Protein AF-A0A354CP61-F1 (afdb_monomer_lite)

Foldseek 3Di:
DKWKWKAAQPPRDIDIGDLVGVCVVLVDDSVVLVVQQVVQDDGPRIRIHMDDPVVVVVVVVVVVVVVVVVVVVVVVVVCCVVCVVVVVVVVVVVVCVVVVPDPPPLPAQDEDAFCVPDDCVPAPAKKWWWFAQPPVRGQWIKIWIARPPHTDSYIYIDNDVVVVVVRCCVNPVPWDWDADDPPDDPRTGTMID

Secondary structure (DSSP, 8-state):
-EEEEEEETTT--EEEE-HHHHHHHHT--HHHHHHHHHHT-EETTEEEEEEEHHHHHHHHHHHHHHHHHHHHHHHHHHHHHHHHHHHHHHHHHHHHHHHH-PPP---S-EE-S-GGGS--TT-SSEEEEEEES-TTSTTSEEEEEEETTEEEEEEEEESSHHHHHHHHHHH-TT--EEPPPTTS-TTEEEEE-

pLDDT: mean 84.68, std 12.08, range [43.44, 96.81]

Radius of gyration: 33.35 Å; chains: 1; bounding box: 60×39×82 Å

Structure (mmCIF, N/CA/C/O backbone):
data_AF-A0A354CP61-F1
#
_entry.id   AF-A0A354CP61-F1
#
loop_
_atom_site.group_PDB
_atom_site.id
_atom_site.type_symbol
_atom_site.label_atom_id
_atom_site.label_alt_id
_atom_site.label_comp_id
_atom_site.label_asym_id
_atom_site.label_entity_id
_atom_site.label_seq_id
_atom_site.pdbx_PDB_ins_code
_atom_site.Cartn_x
_atom_site.Cartn_y
_atom_site.Cartn_z
_atom_site.occupancy
_atom_site.B_iso_or_equiv
_atom_site.auth_seq_id
_atom_site.auth_comp_id
_atom_site.auth_asym_id
_atom_site.auth_atom_id
_atom_site.pdbx_PDB_model_num
ATOM 1 N N . MET A 1 1 ? -12.279 -17.345 42.938 1.00 70.06 1 MET A N 1
ATOM 2 C CA . MET A 1 1 ? -12.964 -16.171 43.525 1.00 70.06 1 MET A CA 1
ATOM 3 C C . MET A 1 1 ? -14.143 -15.800 42.630 1.00 70.06 1 MET A C 1
ATOM 5 O O . MET A 1 1 ? -13.995 -15.870 41.413 1.00 70.06 1 MET A O 1
ATOM 9 N N . LEU A 1 2 ? -15.308 -15.514 43.213 1.00 85.00 2 LEU A N 1
ATOM 10 C CA . LEU A 1 2 ? -16.554 -15.227 42.489 1.00 85.00 2 LEU A CA 1
ATOM 11 C C . LEU A 1 2 ? -16.674 -13.723 42.199 1.00 85.00 2 LEU A C 1
ATOM 13 O O . LEU A 1 2 ? -16.271 -12.928 43.044 1.00 85.00 2 LEU A O 1
ATOM 17 N N . TYR A 1 3 ? -17.228 -13.348 41.046 1.00 90.56 3 TYR A N 1
ATOM 18 C CA . TYR A 1 3 ? -17.511 -11.961 40.666 1.00 90.56 3 TYR A CA 1
ATOM 19 C C . TYR A 1 3 ? -18.944 -11.826 40.143 1.00 90.56 3 TYR A C 1
ATOM 21 O O . TYR A 1 3 ? -19.528 -12.784 39.633 1.00 90.56 3 TYR A O 1
ATOM 29 N N . TYR A 1 4 ? -19.487 -10.615 40.237 1.00 89.56 4 TYR A N 1
ATOM 30 C CA . TYR A 1 4 ? -20.758 -10.244 39.629 1.00 89.56 4 TYR A CA 1
ATOM 31 C C . TYR A 1 4 ? -20.530 -9.268 38.477 1.00 89.56 4 TYR A C 1
ATOM 33 O O . TYR A 1 4 ? -19.812 -8.276 38.616 1.00 89.56 4 TYR A O 1
ATOM 41 N N . ARG A 1 5 ? -21.153 -9.568 37.339 1.00 91.12 5 ARG A N 1
ATOM 42 C CA . ARG A 1 5 ? -21.272 -8.707 36.165 1.00 91.12 5 ARG A CA 1
ATOM 43 C C . ARG A 1 5 ? -22.609 -7.983 36.250 1.00 91.12 5 ARG A C 1
ATOM 45 O O . ARG A 1 5 ? -23.650 -8.631 36.248 1.00 91.12 5 ARG A O 1
ATOM 52 N N . LEU A 1 6 ? -22.573 -6.662 36.342 1.00 91.56 6 LEU A N 1
ATOM 53 C CA . LEU A 1 6 ? -23.749 -5.798 36.350 1.00 91.56 6 LEU A CA 1
ATOM 54 C C . LEU A 1 6 ? -23.823 -5.101 34.996 1.00 91.56 6 LEU A C 1
ATOM 56 O O . LEU A 1 6 ? -22.899 -4.370 34.637 1.00 91.56 6 LEU A O 1
ATOM 60 N N . ASN A 1 7 ? -24.904 -5.326 34.258 1.00 91.00 7 ASN A N 1
ATOM 61 C CA . ASN A 1 7 ? -25.158 -4.661 32.986 1.00 91.00 7 ASN A CA 1
ATOM 62 C C . ASN A 1 7 ? -26.286 -3.640 33.153 1.00 91.00 7 ASN A C 1
ATOM 64 O O . ASN A 1 7 ? -27.414 -4.023 33.456 1.00 91.00 7 ASN A O 1
ATOM 68 N N . ASP A 1 8 ? -25.974 -2.359 32.988 1.00 91.06 8 ASP A N 1
ATOM 69 C CA . ASP A 1 8 ? -26.937 -1.263 33.079 1.00 91.06 8 ASP A CA 1
ATOM 70 C C . ASP A 1 8 ? -27.859 -1.269 31.854 1.00 91.06 8 ASP A C 1
ATOM 72 O O . ASP A 1 8 ? -27.418 -1.117 30.714 1.00 91.06 8 ASP A O 1
ATOM 76 N N . VAL A 1 9 ? -29.159 -1.420 32.089 1.00 88.25 9 VAL A N 1
ATOM 77 C CA . VAL A 1 9 ? -30.171 -1.522 31.032 1.00 88.25 9 VAL A CA 1
ATOM 78 C C . VAL A 1 9 ? -30.352 -0.197 30.279 1.00 88.25 9 VAL A C 1
ATOM 80 O O . VAL A 1 9 ? -30.764 -0.202 29.122 1.00 88.25 9 VAL A O 1
ATOM 83 N N . LYS A 1 10 ? -30.025 0.952 30.886 1.00 86.56 10 LYS A N 1
ATOM 84 C CA . LYS A 1 10 ? -30.240 2.272 30.269 1.00 86.56 10 LYS A CA 1
ATOM 85 C C . LYS A 1 10 ? -29.142 2.664 29.289 1.00 86.56 10 LYS A C 1
ATOM 87 O O . LYS A 1 10 ? -29.433 3.251 28.254 1.00 86.56 10 LYS A O 1
ATOM 92 N N . ASN A 1 11 ? -27.884 2.407 29.637 1.00 86.06 11 ASN A N 1
ATOM 93 C CA . ASN A 1 11 ? -26.724 2.859 28.856 1.00 86.06 11 ASN A CA 1
ATOM 94 C C . ASN A 1 11 ? -25.843 1.705 28.345 1.00 86.06 11 ASN A C 1
ATOM 96 O O . ASN A 1 11 ? -24.863 1.961 27.645 1.00 86.06 11 ASN A O 1
ATOM 100 N N . GLY A 1 12 ? -26.169 0.455 28.691 1.00 84.44 12 GLY A N 1
ATOM 101 C CA . GLY A 1 12 ? -25.406 -0.736 28.313 1.00 84.44 12 GLY A CA 1
ATOM 102 C C . GLY A 1 12 ? -24.035 -0.834 28.985 1.00 84.44 12 GLY A C 1
ATOM 103 O O . GLY A 1 12 ? -23.174 -1.582 28.521 1.00 84.44 12 GLY A O 1
ATOM 104 N N . SER A 1 13 ? -23.776 -0.039 30.028 1.00 86.50 13 SER A N 1
ATOM 105 C CA . SER A 1 13 ? -22.495 -0.060 30.723 1.00 86.50 13 SER A CA 1
ATOM 106 C C . SER A 1 13 ? -22.363 -1.324 31.558 1.00 86.50 13 SER A C 1
ATOM 108 O O . SER A 1 13 ? -23.258 -1.713 32.306 1.00 86.50 13 SER A O 1
ATOM 1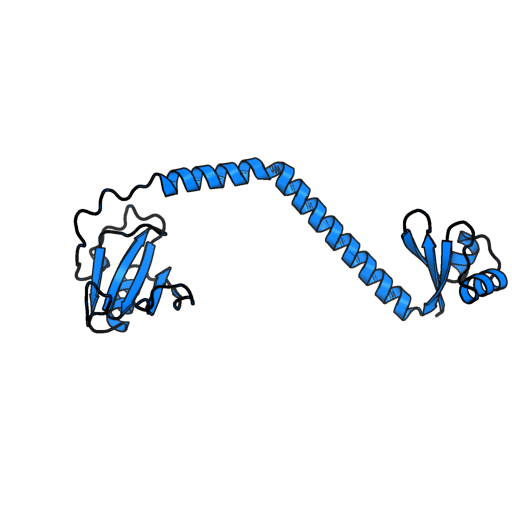10 N N . VAL A 1 14 ? -21.201 -1.958 31.439 1.00 90.50 14 VAL A N 1
ATOM 111 C CA . VAL A 1 14 ? -20.886 -3.182 32.166 1.00 90.50 14 VAL A CA 1
ATOM 112 C C . VAL A 1 14 ? -19.922 -2.856 33.298 1.00 90.50 14 VAL A C 1
ATOM 114 O O . VAL A 1 14 ? -18.914 -2.170 33.100 1.00 90.50 14 VAL A O 1
ATOM 117 N N . ARG A 1 15 ? -20.230 -3.357 34.494 1.00 89.94 15 ARG A N 1
ATOM 118 C CA . ARG A 1 15 ? -19.371 -3.283 35.678 1.00 89.94 15 ARG A CA 1
ATOM 119 C C . ARG A 1 15 ? -19.127 -4.676 36.225 1.00 89.94 15 ARG A C 1
ATOM 121 O O . ARG A 1 15 ? -20.004 -5.531 36.199 1.00 89.94 15 ARG A O 1
ATOM 128 N N . P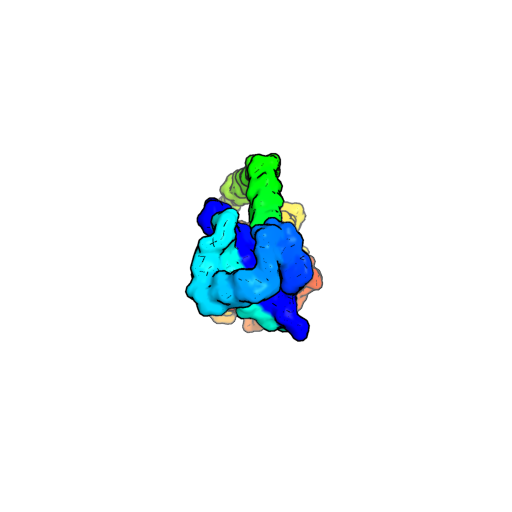HE A 1 16 ? -17.938 -4.878 36.770 1.00 91.56 16 PHE A N 1
ATOM 129 C CA . PHE A 1 16 ? -17.547 -6.136 37.392 1.00 91.56 16 PHE A CA 1
ATOM 130 C C . PHE A 1 16 ? -17.179 -5.858 38.840 1.00 91.56 16 PHE A C 1
ATOM 132 O O . PHE A 1 16 ? -16.317 -5.013 39.077 1.00 91.56 16 PHE A O 1
ATOM 139 N N . MET A 1 17 ? -17.795 -6.554 39.787 1.00 90.50 17 MET A N 1
ATOM 140 C CA . MET A 1 17 ? -17.627 -6.294 41.218 1.00 90.50 17 MET A CA 1
ATOM 141 C C . MET A 1 17 ? -17.418 -7.588 41.993 1.00 90.50 17 MET A C 1
ATOM 143 O O . MET A 1 17 ? -17.944 -8.643 41.626 1.00 90.50 17 MET A O 1
ATOM 147 N N . LYS A 1 18 ? -16.660 -7.504 43.087 1.00 91.00 18 LYS A N 1
ATOM 148 C CA . LYS A 1 18 ? -16.617 -8.574 44.090 1.00 91.00 18 LYS A CA 1
ATOM 149 C C . LYS A 1 18 ? -17.960 -8.640 44.840 1.00 91.00 18 LYS A C 1
ATOM 151 O O . LYS A 1 18 ? -18.659 -7.630 44.899 1.00 91.00 18 LYS A O 1
ATOM 156 N N . PRO A 1 19 ? -18.315 -9.774 45.470 1.00 88.25 19 PRO A N 1
ATOM 157 C CA . PRO A 1 19 ? -19.564 -9.908 46.226 1.00 88.25 19 PRO A CA 1
ATOM 158 C C . PRO A 1 19 ? -19.775 -8.803 47.270 1.00 88.25 19 PRO A C 1
ATOM 160 O O . PRO A 1 19 ? -20.820 -8.163 47.285 1.00 88.25 19 PRO A O 1
ATOM 163 N N . SER A 1 20 ? -18.739 -8.484 48.051 1.00 88.69 20 SER A N 1
ATOM 164 C CA . SER A 1 20 ? -18.785 -7.418 49.060 1.00 88.69 20 SER A CA 1
ATOM 165 C C . SER A 1 20 ? -19.040 -6.027 48.468 1.00 88.69 20 SER A C 1
ATOM 167 O O . SER A 1 20 ? -19.733 -5.218 49.075 1.00 88.69 20 SER A O 1
ATOM 169 N N . GLU A 1 21 ? -18.489 -5.745 47.286 1.00 90.19 21 GLU A N 1
ATOM 170 C CA . GLU A 1 21 ? -18.674 -4.473 46.576 1.00 90.19 21 GLU A CA 1
ATOM 171 C C . GLU A 1 21 ? -20.084 -4.379 45.982 1.00 90.19 21 GLU A C 1
ATOM 173 O O . GLU A 1 21 ? -20.741 -3.349 46.112 1.00 90.19 21 GLU A O 1
ATOM 178 N N . ALA A 1 22 ? -20.567 -5.466 45.372 1.00 88.00 22 ALA A N 1
ATOM 179 C CA . ALA A 1 22 ? -21.896 -5.537 44.771 1.00 88.00 22 ALA A CA 1
ATOM 180 C C . ALA A 1 22 ? -23.009 -5.393 45.820 1.00 88.00 22 ALA A C 1
ATOM 182 O O . ALA A 1 22 ? -23.974 -4.671 45.577 1.00 88.00 22 ALA A O 1
ATOM 183 N N . ARG A 1 23 ? -22.836 -6.003 47.001 1.00 89.19 23 ARG A N 1
ATOM 184 C CA . ARG A 1 23 ? -23.736 -5.839 48.152 1.00 89.19 23 ARG A CA 1
ATOM 185 C C . ARG A 1 23 ? -23.899 -4.377 48.549 1.00 89.19 23 ARG A C 1
ATOM 187 O O . ARG A 1 23 ? -25.019 -3.904 48.697 1.00 89.19 23 ARG A O 1
ATOM 194 N N . ILE A 1 24 ? -22.786 -3.654 48.689 1.00 89.56 24 ILE A N 1
ATOM 195 C CA . ILE A 1 24 ? -22.799 -2.230 49.054 1.00 89.56 24 ILE A CA 1
ATOM 196 C C . ILE A 1 24 ? -23.416 -1.395 47.927 1.00 89.56 24 ILE A C 1
ATOM 198 O O . ILE A 1 24 ? -24.227 -0.513 48.186 1.00 89.56 24 ILE A O 1
ATOM 202 N N . PHE A 1 25 ? -23.048 -1.676 46.676 1.00 89.94 25 PHE A N 1
ATOM 203 C CA . PHE A 1 25 ? -23.492 -0.896 45.522 1.00 89.94 25 PHE A CA 1
ATOM 204 C C . PHE A 1 25 ? -24.996 -1.026 45.251 1.00 89.94 25 PHE A C 1
ATOM 206 O O . PHE A 1 25 ? -25.648 -0.033 44.940 1.00 89.94 25 PHE A O 1
ATOM 213 N N . LEU A 1 26 ? -25.542 -2.240 45.359 1.00 87.31 26 LEU A N 1
ATOM 214 C CA . LEU A 1 26 ? -26.961 -2.518 45.122 1.00 87.31 26 LEU A CA 1
ATOM 215 C C . LEU A 1 26 ? -27.810 -2.444 46.394 1.00 87.31 26 LEU A C 1
ATOM 217 O O . LEU A 1 26 ? -29.031 -2.515 46.299 1.00 87.31 26 LEU A O 1
ATOM 221 N N . ASN A 1 27 ? -27.181 -2.292 47.563 1.00 89.44 27 ASN A N 1
ATOM 222 C CA . ASN A 1 27 ? -27.833 -2.363 48.868 1.00 89.44 27 ASN A CA 1
ATOM 223 C C . ASN A 1 27 ? -28.672 -3.651 49.027 1.00 89.44 27 ASN A C 1
ATOM 225 O O . ASN A 1 27 ? -29.844 -3.605 49.398 1.00 89.44 27 ASN A O 1
ATOM 229 N N . LEU A 1 28 ? -28.071 -4.796 48.678 1.00 87.50 28 LEU A N 1
ATOM 230 C CA . LEU A 1 28 ? -28.702 -6.121 48.683 1.00 87.50 28 LEU A CA 1
ATOM 231 C C . LEU A 1 28 ? -27.906 -7.109 49.525 1.00 87.50 28 LEU A C 1
ATOM 233 O O . LEU A 1 28 ? -26.705 -7.241 49.322 1.00 87.50 28 LEU A O 1
ATOM 237 N N . GLU A 1 29 ? -28.591 -7.879 50.367 1.00 88.94 29 GLU A N 1
ATOM 238 C CA . GLU A 1 29 ? -27.989 -9.011 51.077 1.00 88.94 29 GLU A CA 1
ATOM 239 C C . GLU A 1 29 ? -27.445 -10.080 50.114 1.00 88.94 29 GLU A C 1
ATOM 241 O O . GLU A 1 29 ? -27.925 -10.236 48.986 1.00 88.94 29 GLU A O 1
ATOM 246 N N . ASP A 1 30 ? -26.451 -10.849 50.570 1.00 85.94 30 ASP A N 1
ATOM 247 C CA . ASP A 1 30 ? -25.721 -11.816 49.734 1.00 85.94 30 ASP A CA 1
ATOM 248 C C . ASP A 1 30 ? -26.642 -12.899 49.132 1.00 85.94 30 ASP A C 1
ATOM 250 O O . ASP A 1 30 ? -26.448 -13.336 47.993 1.00 85.94 30 ASP A O 1
ATOM 254 N N . GLU A 1 31 ? -27.682 -13.299 49.866 1.00 87.00 31 GLU A N 1
ATOM 255 C CA . GLU A 1 31 ? -28.698 -14.261 49.422 1.00 87.00 31 GLU A CA 1
ATOM 256 C C . GLU A 1 31 ? -29.571 -13.698 48.299 1.00 87.00 31 GLU A C 1
ATOM 258 O O . GLU A 1 31 ? -29.792 -14.369 47.288 1.00 87.00 31 GLU A O 1
ATOM 263 N N . ALA A 1 32 ? -30.013 -12.445 48.439 1.00 85.19 32 ALA A N 1
ATOM 264 C CA . ALA A 1 32 ? -30.797 -11.760 47.420 1.00 85.19 32 ALA A CA 1
ATOM 265 C C . ALA A 1 32 ? -29.958 -11.527 46.159 1.00 85.19 32 ALA A C 1
ATOM 267 O O . ALA A 1 32 ? -30.412 -11.799 45.050 1.00 85.19 32 ALA A O 1
ATOM 268 N N . LEU A 1 33 ? -28.703 -11.098 46.322 1.00 85.25 33 LEU A N 1
ATOM 269 C CA . LEU A 1 33 ? -27.768 -10.897 45.217 1.00 85.25 33 LEU A CA 1
ATOM 270 C C . LEU A 1 33 ? -27.551 -12.187 44.415 1.00 85.25 33 LEU A C 1
ATOM 272 O O . LEU A 1 33 ? -27.555 -12.169 43.182 1.00 85.25 33 LEU A O 1
ATOM 276 N N . LYS A 1 34 ? -27.402 -13.316 45.116 1.00 86.69 34 LYS A N 1
ATOM 277 C CA . LYS A 1 34 ? -27.282 -14.634 44.493 1.00 86.69 34 LYS A CA 1
ATOM 278 C C . LYS A 1 34 ? -28.565 -15.027 43.760 1.00 86.69 34 LYS A C 1
ATOM 280 O O . LYS A 1 34 ? -28.474 -15.475 42.622 1.00 86.69 34 LYS A O 1
ATOM 285 N N . ALA A 1 35 ? -29.732 -14.814 44.370 1.00 87.12 35 ALA A N 1
ATOM 286 C CA . ALA A 1 35 ? -31.019 -15.113 43.749 1.00 87.12 35 ALA A CA 1
ATOM 287 C C . ALA A 1 35 ? -31.215 -14.324 42.447 1.00 87.12 35 ALA A C 1
ATOM 289 O O . ALA A 1 35 ? -31.510 -14.923 41.418 1.00 87.12 35 ALA A O 1
ATOM 290 N N . TYR A 1 36 ? -30.970 -13.009 42.447 1.00 86.44 36 TYR A N 1
ATOM 291 C CA . TYR A 1 36 ? -31.070 -12.198 41.227 1.00 86.44 36 TYR A CA 1
ATOM 292 C C . TYR A 1 36 ? -30.073 -12.633 40.150 1.00 86.44 36 TYR A C 1
ATOM 294 O O . TYR A 1 36 ? -30.424 -12.673 38.973 1.00 86.44 36 TYR A O 1
ATOM 302 N N . ALA A 1 37 ? -28.849 -13.000 40.536 1.00 86.44 37 ALA A N 1
ATOM 303 C CA . ALA A 1 37 ? -27.847 -13.481 39.591 1.00 86.44 37 ALA A CA 1
ATOM 304 C C . ALA A 1 37 ? -28.180 -14.858 38.993 1.00 86.44 37 ALA A C 1
ATOM 306 O O . ALA A 1 37 ? -27.832 -15.109 37.840 1.00 86.44 37 ALA A O 1
ATOM 307 N N . ASP A 1 38 ? -28.817 -15.741 39.768 1.00 86.06 38 ASP A N 1
ATOM 308 C CA . ASP A 1 38 ? -29.236 -17.072 39.318 1.00 86.06 38 ASP A CA 1
ATOM 309 C C . ASP A 1 38 ? -30.531 -16.993 38.473 1.00 86.06 38 ASP A C 1
ATOM 311 O O . ASP A 1 38 ? -30.665 -17.730 37.499 1.00 86.06 38 ASP A O 1
ATOM 315 N N . MET A 1 39 ? -31.452 -16.071 38.793 1.00 84.38 39 MET A N 1
ATOM 316 C CA . MET A 1 39 ? -32.667 -15.804 38.003 1.00 84.38 39 MET A CA 1
ATOM 317 C C . MET A 1 39 ? -32.382 -15.013 36.716 1.00 84.38 39 MET A C 1
ATOM 319 O O . MET A 1 39 ? -33.134 -15.119 35.751 1.00 84.38 39 MET A O 1
ATOM 323 N N . GLY A 1 40 ? -31.310 -14.213 36.692 1.00 78.06 40 GLY A N 1
ATOM 324 C CA . GLY A 1 40 ? -30.993 -13.315 35.578 1.00 78.06 40 GLY A CA 1
ATOM 325 C C . GLY A 1 40 ? -31.952 -12.125 35.456 1.00 78.06 40 GLY A C 1
ATOM 326 O O . GLY A 1 40 ? -32.036 -11.513 34.392 1.00 78.06 40 GLY A O 1
ATOM 327 N N . GLU A 1 41 ? -32.681 -11.800 36.526 1.00 77.19 41 GLU A N 1
ATOM 328 C CA . GLU A 1 41 ? -33.646 -10.703 36.538 1.00 77.19 41 GLU A CA 1
ATOM 329 C C . GLU A 1 41 ? -32.996 -9.343 36.814 1.00 77.19 41 GLU A C 1
ATOM 331 O O . GLU A 1 41 ? -31.890 -9.219 37.349 1.00 77.19 41 GLU A O 1
ATOM 336 N N . GLN A 1 42 ? -33.713 -8.293 36.417 1.00 84.69 42 GLN A N 1
ATOM 337 C CA . GLN A 1 42 ? -33.287 -6.917 36.599 1.00 84.69 42 GLN A CA 1
ATOM 338 C C . GLN A 1 42 ? -33.551 -6.449 38.033 1.00 84.69 42 GLN A C 1
ATOM 340 O O . GLN A 1 42 ? -34.681 -6.481 38.511 1.00 84.69 42 GLN A O 1
ATOM 345 N N . PHE A 1 43 ? -32.532 -5.872 38.667 1.00 84.56 43 PHE A N 1
ATOM 346 C CA . PHE A 1 43 ? -32.668 -5.149 39.927 1.00 84.56 43 PHE A CA 1
ATOM 347 C C . PHE A 1 43 ? -32.127 -3.724 39.785 1.00 84.56 43 PHE A C 1
ATOM 349 O O . PHE A 1 43 ? -31.006 -3.514 39.322 1.00 84.56 43 PHE A O 1
ATOM 356 N N . GLY A 1 44 ? -32.927 -2.718 40.154 1.00 77.56 44 GLY A N 1
ATOM 357 C CA . GLY A 1 44 ? -32.479 -1.317 40.206 1.00 77.56 44 GLY A CA 1
ATOM 358 C C . GLY A 1 44 ? -31.947 -0.740 38.883 1.00 77.56 44 GLY A C 1
ATOM 359 O O . GLY A 1 44 ? -31.207 0.238 38.905 1.00 77.56 44 GLY A O 1
ATOM 360 N N . GLY A 1 45 ? -32.292 -1.341 37.735 1.00 85.56 45 GLY A N 1
ATOM 361 C CA . GLY A 1 45 ? -31.765 -0.945 36.420 1.00 85.56 45 GLY A CA 1
ATOM 362 C C . GLY A 1 45 ? -30.608 -1.797 35.896 1.00 85.56 45 GLY A C 1
ATOM 363 O O . GLY A 1 45 ? -30.135 -1.528 34.797 1.00 85.56 45 GLY A O 1
ATOM 364 N N . TYR A 1 46 ? -30.175 -2.818 36.638 1.00 89.56 46 TYR A N 1
ATOM 365 C CA . TYR A 1 46 ? -29.066 -3.688 36.259 1.00 89.56 46 TYR A CA 1
ATOM 366 C C . TYR A 1 46 ? -29.521 -5.132 36.105 1.00 89.56 46 TYR A C 1
ATOM 368 O O . TYR A 1 46 ? -30.245 -5.648 36.951 1.00 89.56 46 TYR A O 1
ATOM 376 N N . VAL A 1 47 ? -29.035 -5.804 35.066 1.00 89.88 47 VAL A N 1
ATOM 377 C CA . VAL A 1 47 ? -29.068 -7.267 34.982 1.00 89.88 47 VAL A CA 1
ATOM 378 C C . VAL A 1 47 ? -27.806 -7.799 35.648 1.00 89.88 47 VAL A C 1
ATOM 380 O O . VAL A 1 47 ? -26.694 -7.398 35.287 1.00 89.88 47 VAL A O 1
ATOM 383 N N . ILE A 1 48 ? -27.980 -8.669 36.639 1.00 90.69 48 ILE A N 1
ATOM 384 C CA . ILE A 1 48 ? -26.890 -9.217 37.447 1.00 90.69 48 ILE A CA 1
ATOM 385 C C . ILE A 1 48 ? -26.567 -10.617 36.930 1.00 90.69 48 ILE A C 1
ATOM 387 O O . ILE A 1 48 ? -27.455 -11.437 36.723 1.00 90.69 48 ILE A O 1
ATOM 391 N N . SER A 1 49 ? -25.290 -10.914 36.714 1.00 89.19 49 SER A N 1
ATOM 392 C CA . SER A 1 49 ? -24.841 -12.245 36.298 1.00 89.19 49 SER A CA 1
ATOM 393 C C . SER A 1 49 ? -23.627 -12.680 37.101 1.00 89.19 49 SER A C 1
ATOM 395 O O . SER A 1 49 ? -22.727 -11.885 37.379 1.00 89.19 49 SER A O 1
ATOM 397 N N . ARG A 1 50 ? -23.576 -13.960 37.462 1.00 89.44 50 ARG A N 1
ATOM 398 C CA . ARG A 1 50 ? -22.452 -14.539 38.197 1.00 89.44 50 ARG A CA 1
ATOM 399 C C . ARG A 1 50 ? -21.370 -15.008 37.232 1.00 89.44 50 ARG A C 1
ATOM 401 O O . ARG A 1 50 ? -21.644 -15.801 36.338 1.00 89.44 50 ARG A O 1
ATOM 408 N N . ILE A 1 51 ? -20.138 -14.559 37.444 1.00 89.19 51 ILE A N 1
ATOM 409 C CA . ILE A 1 51 ? -18.994 -14.914 36.601 1.00 89.19 51 ILE A CA 1
ATOM 410 C C . ILE A 1 51 ? -17.780 -15.320 37.441 1.00 89.19 51 ILE A C 1
ATOM 412 O O . ILE A 1 51 ? -17.658 -14.996 38.627 1.00 89.19 51 ILE A O 1
ATOM 416 N N . THR A 1 52 ? -16.858 -16.053 36.822 1.00 90.50 52 THR A N 1
ATOM 417 C CA . THR A 1 52 ? -15.577 -16.398 37.453 1.00 90.50 52 THR A CA 1
ATOM 418 C C . THR A 1 52 ? -14.599 -15.222 37.383 1.00 90.50 52 THR A C 1
ATOM 420 O O . THR A 1 52 ? -14.677 -14.399 36.473 1.00 90.50 52 THR A O 1
ATOM 423 N N . ALA A 1 53 ? -13.635 -15.155 38.308 1.00 86.19 53 ALA A N 1
ATOM 424 C CA . ALA A 1 53 ? -12.589 -14.124 38.283 1.00 86.19 53 ALA A CA 1
ATOM 425 C C . ALA A 1 53 ? -11.825 -14.072 36.944 1.00 86.19 53 ALA A C 1
ATOM 427 O O . ALA A 1 53 ? -11.644 -12.996 36.386 1.00 86.19 53 ALA A O 1
ATOM 428 N N . GLN A 1 54 ? -11.477 -15.231 36.373 1.00 87.38 54 GLN A N 1
ATOM 429 C CA . GLN A 1 54 ? -10.788 -15.308 35.078 1.00 87.38 54 GLN A CA 1
ATOM 430 C C . GLN A 1 54 ? -11.648 -14.830 33.898 1.00 87.38 54 GLN A C 1
ATOM 432 O O . GLN A 1 54 ? -11.115 -14.398 32.879 1.00 87.38 54 GLN A O 1
ATOM 437 N N . GLN A 1 55 ? -12.975 -14.966 33.977 1.00 86.50 55 GLN A N 1
ATOM 438 C CA . GLN A 1 55 ? -13.881 -14.395 32.973 1.00 86.50 55 GLN A CA 1
ATOM 439 C C . GLN A 1 55 ? -14.007 -12.881 33.157 1.00 86.50 55 GLN A C 1
ATOM 441 O O . GLN A 1 55 ? -13.981 -12.149 32.173 1.00 86.50 55 GLN A O 1
ATOM 446 N N . ALA A 1 56 ? -14.071 -12.411 34.406 1.00 86.25 56 ALA A N 1
ATOM 447 C CA . ALA A 1 56 ? -14.137 -10.988 34.724 1.00 86.25 56 ALA A CA 1
ATOM 448 C C . ALA A 1 56 ? -12.906 -10.226 34.215 1.00 86.25 56 ALA A C 1
ATOM 450 O O . ALA A 1 56 ? -13.055 -9.152 33.642 1.00 86.25 56 ALA A O 1
ATOM 451 N N . GLU A 1 57 ? -11.704 -10.776 34.400 1.00 87.94 57 GLU A N 1
ATOM 452 C CA . GLU A 1 57 ? -10.458 -10.176 33.902 1.00 87.94 57 GLU A CA 1
ATOM 453 C C . GLU A 1 57 ? -10.435 -10.109 32.372 1.00 87.94 57 GLU A C 1
ATOM 455 O O . GLU A 1 57 ? -10.243 -9.032 31.815 1.00 87.94 57 GLU A O 1
ATOM 460 N N . ARG A 1 58 ? -10.758 -11.215 31.689 1.00 90.06 58 ARG A N 1
ATOM 461 C CA . ARG A 1 58 ? -10.818 -11.254 30.219 1.00 90.06 58 ARG A CA 1
ATOM 462 C C . ARG A 1 58 ? -11.806 -10.246 29.634 1.00 90.06 58 ARG A C 1
ATOM 464 O O . ARG A 1 58 ? -11.487 -9.558 28.668 1.00 90.06 58 ARG A O 1
ATOM 471 N N . GLU A 1 59 ? -13.007 -10.142 30.202 1.00 90.06 59 GLU A N 1
ATOM 472 C CA . GLU A 1 59 ? -13.992 -9.165 29.727 1.00 90.06 59 GLU A CA 1
ATOM 473 C C . GLU A 1 59 ? -13.582 -7.718 30.043 1.00 90.06 59 GLU A C 1
ATOM 475 O O . GLU A 1 59 ? -13.853 -6.825 29.240 1.00 90.06 59 GLU A O 1
ATOM 480 N N . ARG A 1 60 ? -12.905 -7.469 31.175 1.00 87.50 60 ARG A N 1
ATOM 481 C CA . ARG A 1 60 ? -12.353 -6.143 31.503 1.00 87.50 60 ARG A CA 1
ATOM 482 C C . ARG A 1 60 ? -11.302 -5.712 30.488 1.00 87.50 60 ARG A C 1
ATOM 484 O O . ARG A 1 60 ? -11.420 -4.618 29.943 1.00 87.50 60 ARG A O 1
ATOM 491 N N . GLU A 1 61 ? -10.335 -6.577 30.197 1.00 90.94 61 GLU A N 1
ATOM 492 C CA . GLU A 1 61 ? -9.291 -6.313 29.201 1.00 90.94 61 GLU A CA 1
ATOM 493 C C . GLU A 1 61 ? -9.893 -6.054 27.814 1.00 90.94 61 GLU A C 1
ATOM 495 O O . GLU A 1 61 ? -9.515 -5.098 27.135 1.00 90.94 61 GLU A O 1
ATOM 500 N N . ALA A 1 62 ? -10.890 -6.848 27.409 1.00 90.12 62 ALA A N 1
ATOM 501 C CA . ALA A 1 62 ? -11.593 -6.649 26.144 1.00 90.12 62 ALA A CA 1
ATOM 502 C C . ALA A 1 62 ? -12.325 -5.294 26.089 1.00 90.12 62 ALA A C 1
ATOM 504 O O . ALA A 1 62 ? -12.241 -4.584 25.083 1.00 90.12 62 ALA A O 1
ATOM 505 N N . LEU A 1 63 ? -13.004 -4.905 27.174 1.00 88.69 63 LEU A N 1
ATOM 506 C CA . LEU A 1 63 ? -13.705 -3.623 27.274 1.00 88.69 63 LEU A CA 1
ATOM 507 C C . LEU A 1 63 ? -12.727 -2.437 27.236 1.00 88.69 63 LEU A C 1
ATOM 509 O O . LEU A 1 63 ? -13.001 -1.416 26.601 1.00 88.69 63 LEU A O 1
ATOM 513 N N . GLU A 1 64 ? -11.581 -2.556 27.903 1.00 88.00 64 GLU A N 1
ATOM 514 C CA . GLU A 1 64 ? -10.517 -1.550 27.881 1.00 88.00 64 GLU A CA 1
ATOM 515 C C . GLU A 1 64 ? -9.895 -1.416 26.489 1.00 88.00 64 GLU A C 1
ATOM 517 O O . GLU A 1 64 ? -9.753 -0.298 25.983 1.00 88.00 64 GLU A O 1
ATOM 522 N N . ALA A 1 65 ? -9.617 -2.535 25.819 1.00 89.56 65 ALA A N 1
ATOM 523 C CA . ALA A 1 65 ? -9.130 -2.546 24.445 1.00 89.56 65 ALA A CA 1
ATOM 524 C C . ALA A 1 65 ? -10.132 -1.888 23.480 1.00 89.56 65 ALA A C 1
ATOM 526 O O . ALA A 1 65 ? -9.751 -1.080 22.626 1.00 89.56 65 ALA A O 1
ATOM 527 N N . GLU A 1 66 ? -11.429 -2.164 23.637 1.00 89.75 66 GLU A N 1
ATOM 528 C CA . GLU A 1 66 ? -12.477 -1.542 22.829 1.00 89.75 66 GLU A CA 1
ATOM 529 C C . GLU A 1 66 ? -12.559 -0.025 23.067 1.00 89.75 66 GLU A C 1
ATOM 531 O O . GLU A 1 66 ? -12.649 0.754 22.111 1.00 89.75 66 GLU A O 1
ATOM 536 N N . ARG A 1 67 ? -12.468 0.418 24.327 1.00 87.81 67 ARG A N 1
ATOM 537 C CA . ARG A 1 67 ? -12.419 1.846 24.685 1.00 87.81 67 ARG A CA 1
ATOM 538 C C . ARG A 1 67 ? -11.209 2.535 24.065 1.00 87.81 67 ARG A C 1
ATOM 540 O O . ARG A 1 67 ? -11.365 3.597 23.462 1.00 87.81 67 ARG A O 1
ATOM 547 N N . MET A 1 68 ? -10.033 1.916 24.139 1.00 87.00 68 MET A N 1
ATOM 548 C CA . MET A 1 68 ? -8.807 2.430 23.523 1.00 87.00 68 MET A CA 1
ATOM 549 C C . MET A 1 68 ? -8.936 2.537 22.002 1.00 87.00 68 MET A C 1
ATOM 551 O O . MET A 1 68 ? -8.567 3.560 21.420 1.00 87.00 68 MET A O 1
ATOM 555 N N . ARG A 1 69 ? -9.535 1.532 21.351 1.00 88.75 69 ARG A N 1
ATOM 556 C CA . ARG A 1 69 ? -9.818 1.554 19.909 1.00 88.75 69 ARG A CA 1
ATOM 557 C C . ARG A 1 69 ? -10.771 2.691 19.538 1.00 88.75 69 ARG A C 1
ATOM 559 O O . ARG A 1 69 ? -10.482 3.443 18.607 1.00 88.75 69 ARG A O 1
ATOM 566 N N . LYS A 1 70 ? -11.879 2.862 20.268 1.00 87.81 70 LYS A N 1
ATOM 567 C CA . LYS A 1 70 ? -12.839 3.960 20.045 1.00 87.81 70 LYS A CA 1
ATOM 568 C C . LYS A 1 70 ? -12.185 5.331 20.254 1.00 87.81 70 LYS A C 1
ATOM 570 O O . LYS A 1 70 ? -12.353 6.216 19.415 1.00 87.81 70 LYS A O 1
ATOM 575 N N . ALA A 1 71 ? -11.375 5.488 21.302 1.00 86.38 71 ALA A N 1
ATOM 576 C CA . ALA A 1 71 ? -10.623 6.715 21.564 1.00 86.38 71 ALA A CA 1
ATOM 577 C C . ALA A 1 71 ? -9.607 7.024 20.450 1.00 86.38 71 ALA A C 1
ATOM 579 O O . ALA A 1 71 ? -9.490 8.169 20.016 1.00 86.38 71 ALA A O 1
ATOM 580 N N . ALA A 1 72 ? -8.904 6.014 19.926 1.00 84.62 72 ALA A N 1
ATOM 581 C CA . ALA A 1 72 ? -7.988 6.181 18.798 1.00 84.62 72 ALA A CA 1
ATOM 582 C C . ALA A 1 72 ? -8.709 6.641 17.519 1.00 84.62 72 ALA A C 1
ATOM 584 O O . ALA A 1 72 ? -8.241 7.566 16.854 1.00 84.62 72 ALA A O 1
ATOM 585 N N . VAL A 1 73 ? -9.872 6.060 17.204 1.00 83.06 73 VAL A N 1
ATOM 586 C CA . VAL A 1 73 ? -10.702 6.493 16.066 1.00 83.06 73 VAL A CA 1
ATOM 587 C C . VAL A 1 73 ? -11.181 7.934 16.245 1.00 83.06 73 VAL A C 1
ATOM 589 O O . VAL A 1 73 ? -11.129 8.711 15.292 1.00 83.06 73 VAL A O 1
ATOM 592 N N . SER A 1 74 ? -11.598 8.314 17.457 1.00 84.69 74 SER A N 1
ATOM 593 C CA . SER A 1 74 ? -11.999 9.692 17.766 1.00 84.69 74 SER A CA 1
ATOM 594 C C . SER A 1 74 ? -10.850 10.678 17.556 1.00 84.69 74 SER A C 1
ATOM 596 O O . SER A 1 74 ? -11.018 11.657 16.836 1.00 84.69 74 SER A O 1
ATOM 598 N N . ARG A 1 75 ? -9.656 10.378 18.088 1.00 80.06 75 ARG A N 1
ATOM 599 C CA . ARG A 1 75 ? -8.453 11.205 17.884 1.00 80.06 75 ARG A CA 1
ATOM 600 C C . ARG A 1 75 ? -8.097 11.349 16.407 1.00 80.06 75 ARG A C 1
ATOM 602 O O . ARG A 1 75 ? -7.766 12.439 15.957 1.00 80.06 75 ARG A O 1
ATOM 609 N N . ARG A 1 76 ? -8.209 10.267 15.627 1.00 77.12 76 ARG A N 1
ATOM 610 C CA . ARG A 1 76 ? -7.994 10.315 14.174 1.00 77.12 76 ARG A CA 1
ATOM 611 C C . ARG A 1 76 ? -9.012 11.225 13.484 1.00 77.12 76 ARG A C 1
ATOM 613 O O . ARG A 1 76 ? -8.624 11.999 12.617 1.00 77.12 76 ARG A O 1
ATOM 620 N N . ARG A 1 77 ? -10.293 11.150 13.859 1.00 74.50 77 ARG A N 1
ATOM 621 C CA . ARG A 1 77 ? -11.339 12.040 13.324 1.00 74.50 77 ARG A CA 1
ATOM 622 C C . ARG A 1 77 ? -11.067 13.502 13.660 1.00 74.50 77 ARG A C 1
ATOM 624 O O . ARG A 1 77 ? -11.165 14.338 12.773 1.00 74.50 77 ARG A O 1
ATOM 631 N N . GLU A 1 78 ? -10.687 13.797 14.898 1.00 81.12 78 GLU A N 1
ATOM 632 C CA . GLU A 1 78 ? -10.349 15.152 15.344 1.00 81.12 78 GLU A CA 1
ATOM 633 C C . GLU A 1 78 ? -9.127 15.707 14.598 1.00 81.12 78 GLU A C 1
ATOM 635 O O . GLU A 1 78 ? -9.154 16.833 14.103 1.00 81.12 78 GLU A O 1
ATOM 640 N N . TYR A 1 79 ? -8.091 14.884 14.415 1.00 76.88 79 TYR A N 1
ATOM 641 C CA . TYR A 1 79 ? -6.928 15.233 13.602 1.00 76.88 79 TYR A CA 1
ATOM 642 C C . TYR A 1 79 ? -7.315 15.535 12.148 1.00 76.88 79 TYR A C 1
ATOM 644 O O . TYR A 1 79 ? -6.888 16.547 11.600 1.00 76.88 79 TYR A O 1
ATOM 652 N N . ILE A 1 80 ? -8.160 14.702 11.529 1.00 73.44 80 ILE A N 1
ATOM 653 C CA . ILE A 1 80 ? -8.660 14.934 10.164 1.00 73.44 80 ILE A CA 1
ATOM 654 C C . ILE A 1 80 ? -9.524 16.198 10.101 1.00 73.44 80 ILE A C 1
ATOM 656 O O . ILE A 1 80 ? -9.413 16.948 9.142 1.00 73.44 80 ILE A O 1
ATOM 660 N N . ALA A 1 81 ? -10.351 16.486 11.103 1.00 74.12 81 ALA A N 1
ATOM 661 C CA . ALA A 1 81 ? -11.139 17.716 11.123 1.00 74.12 81 ALA A CA 1
ATOM 662 C C . ALA A 1 81 ? -10.242 18.964 11.203 1.00 74.12 81 ALA A C 1
ATOM 664 O O . ALA A 1 81 ? -10.481 19.946 10.508 1.00 74.12 81 ALA A O 1
ATOM 665 N N . LYS A 1 82 ? -9.177 18.904 12.011 1.00 79.31 82 LYS A N 1
ATOM 666 C CA . LYS A 1 82 ? -8.240 20.015 12.214 1.00 79.31 82 LYS A CA 1
ATOM 667 C C . LYS A 1 82 ? -7.264 20.214 11.049 1.00 79.31 82 LYS A C 1
ATOM 669 O O . LYS A 1 82 ? -6.946 21.348 10.710 1.00 79.31 82 LYS A O 1
ATOM 674 N N . HIS A 1 83 ? -6.775 19.127 10.454 1.00 78.31 83 HIS A N 1
ATOM 675 C CA . HIS A 1 83 ? -5.674 19.147 9.481 1.00 78.31 83 HIS A CA 1
ATOM 676 C C . HIS A 1 83 ? -6.068 18.652 8.085 1.00 78.31 83 HIS A C 1
ATOM 678 O O . HIS A 1 83 ? -5.277 18.756 7.148 1.00 78.31 83 HIS A O 1
ATOM 684 N N . GLY A 1 84 ? -7.279 18.125 7.913 1.00 68.31 84 GLY A N 1
ATOM 685 C CA . GLY A 1 84 ? -7.740 17.538 6.656 1.00 68.31 84 GLY A CA 1
ATOM 686 C C . GLY A 1 84 ? -7.694 18.530 5.504 1.00 68.31 84 GLY A C 1
ATOM 687 O O . GLY A 1 84 ? -7.181 18.184 4.448 1.00 68.31 84 GLY A O 1
ATOM 688 N N . ALA A 1 85 ? -8.122 19.776 5.722 1.00 67.19 85 ALA A N 1
ATOM 689 C CA . ALA A 1 85 ? -8.069 20.821 4.700 1.00 67.19 85 ALA A CA 1
ATOM 690 C C . ALA A 1 85 ? -6.630 21.131 4.244 1.00 67.19 85 ALA A C 1
ATOM 692 O O . ALA A 1 85 ? -6.383 21.242 3.050 1.00 67.19 85 ALA A O 1
ATOM 693 N N . SER A 1 86 ? -5.659 21.199 5.164 1.00 69.88 86 SER A N 1
ATOM 694 C CA . SER A 1 86 ? -4.245 21.408 4.812 1.00 69.88 86 SER A CA 1
ATOM 695 C C . SER A 1 86 ? -3.617 20.202 4.112 1.00 69.88 86 SER A C 1
ATOM 697 O O . SER A 1 86 ? -2.820 20.380 3.197 1.00 69.88 86 SER A O 1
ATOM 699 N N . ILE A 1 87 ? -3.996 18.980 4.498 1.00 68.38 87 ILE A N 1
ATOM 700 C CA . ILE A 1 87 ? -3.523 17.745 3.855 1.00 68.38 87 ILE A CA 1
ATOM 701 C C . ILE A 1 87 ? -4.078 17.652 2.428 1.00 68.38 87 ILE A C 1
ATOM 703 O O . ILE A 1 87 ? -3.329 17.382 1.492 1.00 68.38 87 ILE A O 1
ATOM 707 N N . TRP A 1 88 ? -5.371 17.939 2.249 1.00 61.69 88 TRP A N 1
ATOM 708 C CA . TRP A 1 88 ? -6.015 17.978 0.938 1.00 61.69 88 TRP A CA 1
ATOM 709 C C . TRP A 1 88 ? -5.476 19.108 0.058 1.00 61.69 88 TRP A C 1
ATOM 711 O O . TRP A 1 88 ? -5.220 18.860 -1.113 1.00 61.69 88 TRP A O 1
ATOM 721 N N . CYS A 1 89 ? -5.235 20.310 0.595 1.00 56.88 89 CYS A N 1
ATOM 722 C CA . CYS A 1 89 ? -4.600 21.398 -0.157 1.00 56.88 89 CYS A CA 1
ATOM 723 C C . CYS A 1 89 ? -3.158 21.068 -0.553 1.00 56.88 89 CYS A C 1
ATOM 725 O O . CYS A 1 89 ? -2.779 21.334 -1.685 1.00 56.88 89 CYS A O 1
ATOM 727 N N . GLY A 1 90 ? -2.362 20.465 0.336 1.00 60.94 90 GLY A N 1
ATOM 728 C CA . GLY A 1 90 ? -1.006 20.021 0.004 1.00 60.94 90 GLY A CA 1
ATOM 729 C C . GLY A 1 90 ? -1.004 18.967 -1.104 1.00 60.94 90 GLY A C 1
ATOM 730 O O . GLY A 1 90 ? -0.246 19.088 -2.060 1.00 60.94 90 GLY A O 1
ATOM 731 N N . TYR A 1 91 ? -1.909 17.985 -1.026 1.00 65.75 91 TYR A N 1
ATOM 732 C CA . TYR A 1 91 ? -2.085 16.990 -2.084 1.00 65.75 91 TYR A CA 1
ATOM 733 C C . TYR A 1 91 ? -2.591 17.609 -3.390 1.00 65.75 91 TYR A C 1
ATOM 735 O O . TYR A 1 91 ? -2.100 17.245 -4.445 1.00 65.75 91 TYR A O 1
ATOM 743 N N . LEU A 1 92 ? -3.531 18.558 -3.343 1.00 61.97 92 LEU A N 1
ATOM 744 C CA . LEU A 1 92 ? -4.042 19.252 -4.529 1.00 61.97 92 LEU A CA 1
ATOM 745 C C . LEU A 1 92 ? -2.985 20.144 -5.179 1.00 61.97 92 LEU A C 1
ATOM 747 O O . LEU A 1 92 ? -2.925 20.183 -6.398 1.00 61.97 92 LEU A O 1
ATOM 751 N N . LEU A 1 93 ? -2.149 20.833 -4.399 1.00 59.22 93 LEU A N 1
ATOM 752 C CA . LEU A 1 93 ? -1.033 21.627 -4.919 1.00 59.22 93 LEU A CA 1
ATOM 753 C C . LEU A 1 93 ? 0.040 20.725 -5.531 1.00 59.22 93 LEU A C 1
ATOM 755 O O . LEU A 1 93 ? 0.453 20.968 -6.658 1.00 59.22 93 LEU A O 1
ATOM 759 N N . PHE A 1 94 ? 0.406 19.639 -4.845 1.00 59.84 94 PHE A N 1
ATOM 760 C CA . PHE A 1 94 ? 1.303 18.621 -5.388 1.00 59.84 94 PHE A CA 1
ATOM 761 C C . PHE A 1 94 ? 0.733 17.996 -6.666 1.00 59.84 94 PHE A C 1
ATOM 763 O O . PHE A 1 94 ? 1.425 17.923 -7.671 1.00 59.84 94 PHE A O 1
ATOM 770 N N . ALA A 1 95 ? -0.544 17.603 -6.668 1.00 57.25 95 ALA A N 1
ATOM 771 C CA . ALA A 1 95 ? -1.228 17.044 -7.828 1.00 57.25 95 ALA A CA 1
ATOM 772 C C . ALA A 1 95 ? -1.369 18.070 -8.957 1.00 57.25 95 ALA A C 1
ATOM 774 O O . ALA A 1 95 ? -1.265 17.696 -10.115 1.00 57.25 95 ALA A O 1
ATOM 775 N N . ALA A 1 96 ? -1.578 19.353 -8.661 1.00 56.19 96 ALA A N 1
ATOM 776 C CA . ALA A 1 96 ? -1.654 20.405 -9.667 1.00 56.19 96 ALA A CA 1
ATOM 777 C C . ALA A 1 96 ? -0.282 20.694 -10.287 1.00 56.19 96 ALA A C 1
ATOM 779 O O . ALA A 1 96 ? -0.206 20.827 -11.503 1.00 56.19 96 ALA A O 1
ATOM 780 N N . GLU A 1 97 ? 0.799 20.742 -9.503 1.00 58.75 97 GLU A N 1
ATOM 781 C CA . GLU A 1 97 ? 2.167 20.797 -10.037 1.00 58.75 97 GLU A CA 1
ATOM 782 C C . GLU A 1 97 ? 2.501 19.532 -10.843 1.00 58.75 97 GLU A C 1
ATOM 784 O O . GLU A 1 97 ? 3.079 19.624 -11.920 1.00 58.75 97 GLU A O 1
ATOM 789 N N . PHE A 1 98 ? 2.073 18.359 -10.373 1.00 53.59 98 PHE A N 1
ATOM 790 C CA . PHE A 1 98 ? 2.325 17.049 -10.979 1.00 53.59 98 PHE A CA 1
ATOM 791 C C . PHE A 1 98 ? 1.538 16.794 -12.276 1.00 53.59 98 PHE A C 1
ATOM 793 O O . PHE A 1 98 ? 2.097 16.251 -13.228 1.00 53.59 98 PHE A O 1
ATOM 800 N N . LEU A 1 99 ? 0.258 17.178 -12.329 1.00 52.78 99 LEU A N 1
ATOM 801 C CA . LEU A 1 99 ? -0.632 17.001 -13.484 1.00 52.78 99 LEU A CA 1
ATOM 802 C C . LEU A 1 99 ? -0.456 18.116 -14.522 1.00 52.78 99 LEU A C 1
ATOM 804 O O . LEU A 1 99 ? -0.609 17.852 -15.711 1.00 52.78 99 LEU A O 1
ATOM 808 N N . ASN A 1 100 ? -0.105 19.343 -14.107 1.00 54.53 100 ASN A N 1
ATOM 809 C CA . ASN A 1 100 ? 0.223 20.424 -15.049 1.00 54.53 100 ASN A CA 1
ATOM 810 C C . ASN A 1 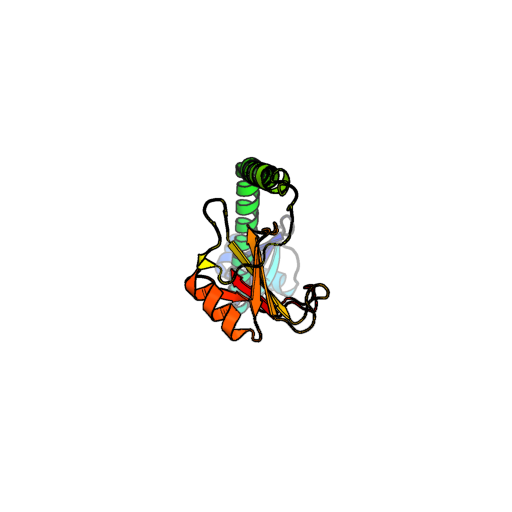100 ? 1.662 20.355 -15.564 1.00 54.53 100 ASN A C 1
ATOM 812 O O . ASN A 1 100 ? 2.008 21.097 -16.487 1.00 54.53 100 ASN A O 1
ATOM 816 N N . ARG A 1 101 ? 2.493 19.445 -15.041 1.00 51.00 101 ARG A N 1
ATOM 817 C CA . ARG A 1 101 ? 3.738 19.032 -15.691 1.00 51.00 101 ARG A CA 1
ATOM 818 C C . ARG A 1 101 ? 3.384 18.167 -16.901 1.00 51.00 101 ARG A C 1
ATOM 820 O O . ARG A 1 101 ? 3.632 16.968 -16.931 1.00 51.00 101 ARG A O 1
ATOM 827 N N . MET A 1 102 ? 2.750 18.783 -17.899 1.00 44.50 102 MET A N 1
ATOM 828 C CA . MET A 1 102 ? 2.630 18.172 -19.213 1.00 44.50 102 MET A CA 1
ATOM 829 C C . MET A 1 102 ? 4.049 17.841 -19.682 1.00 44.50 102 MET A C 1
ATOM 831 O O . MET A 1 102 ? 4.922 18.714 -19.588 1.00 44.50 102 MET A O 1
ATOM 835 N N . PRO A 1 103 ? 4.316 16.622 -20.181 1.00 46.56 103 PRO A N 1
ATOM 836 C CA . PRO A 1 103 ? 5.561 16.389 -20.880 1.00 46.56 103 PRO A CA 1
ATOM 837 C C . PRO A 1 103 ? 5.611 17.418 -22.007 1.00 46.56 103 PRO A C 1
ATOM 839 O O . PRO A 1 103 ? 4.691 17.496 -22.826 1.00 46.56 103 PRO A O 1
ATOM 842 N N . ALA A 1 104 ? 6.664 18.240 -22.040 1.00 43.81 104 ALA A N 1
ATOM 843 C CA . ALA A 1 104 ? 7.025 18.906 -23.279 1.00 43.81 104 ALA A CA 1
ATOM 844 C C . ALA A 1 104 ? 7.045 17.795 -24.327 1.00 43.81 104 ALA A C 1
ATOM 846 O O . ALA A 1 104 ? 7.765 16.818 -24.117 1.00 43.81 104 ALA A O 1
ATOM 847 N N . ALA A 1 105 ? 6.165 17.888 -25.333 1.00 43.44 105 ALA A N 1
ATOM 848 C CA . ALA A 1 105 ? 5.919 16.843 -26.319 1.00 43.44 105 ALA A CA 1
ATOM 849 C C . ALA A 1 105 ? 7.238 16.138 -26.645 1.00 43.44 105 ALA A C 1
ATOM 851 O O . ALA A 1 105 ? 8.148 16.761 -27.198 1.00 43.44 105 ALA A O 1
ATOM 852 N N . VAL A 1 106 ? 7.387 14.895 -26.172 1.00 49.62 106 VAL A N 1
ATOM 853 C CA . VAL A 1 106 ? 8.656 14.180 -26.273 1.00 49.62 106 VAL A CA 1
ATOM 854 C C . VAL A 1 106 ? 8.928 13.984 -27.759 1.00 49.62 106 VAL A C 1
ATOM 856 O O . VAL A 1 106 ? 8.262 13.225 -28.452 1.00 49.62 106 VAL A O 1
ATOM 859 N N . SER A 1 107 ? 9.884 14.777 -28.233 1.00 55.41 107 SER A N 1
ATOM 860 C CA . SER A 1 107 ? 10.184 15.054 -29.638 1.00 55.41 107 SER A CA 1
ATOM 861 C C . SER A 1 107 ? 10.774 13.848 -30.388 1.00 55.41 107 SER A C 1
ATOM 863 O O . SER A 1 107 ? 10.824 13.836 -31.613 1.00 55.41 107 SER A O 1
ATOM 865 N N . SER A 1 108 ? 11.225 12.813 -29.684 1.00 64.44 108 SER A N 1
ATOM 866 C CA . SER A 1 108 ? 11.600 11.487 -30.204 1.00 64.44 108 SER A CA 1
ATOM 867 C C . SER A 1 108 ? 12.265 10.704 -29.075 1.00 64.44 108 SER A C 1
ATOM 869 O O . SER A 1 108 ? 12.929 11.297 -28.222 1.00 64.44 108 SER A O 1
ATOM 871 N N . ASP A 1 109 ? 12.107 9.380 -29.063 1.00 73.06 109 ASP A N 1
ATOM 872 C CA . ASP A 1 109 ? 12.849 8.509 -28.150 1.00 73.06 109 ASP A CA 1
ATOM 873 C C . ASP A 1 109 ? 14.346 8.536 -28.484 1.00 73.06 109 ASP A C 1
ATOM 875 O O . ASP A 1 109 ? 14.784 8.097 -29.550 1.00 73.06 109 ASP A O 1
ATOM 879 N N . ILE A 1 110 ? 15.154 9.025 -27.548 1.00 86.81 110 ILE A N 1
ATOM 880 C CA . ILE A 1 110 ? 16.604 9.103 -27.673 1.00 86.81 110 ILE A CA 1
ATOM 881 C C . ILE A 1 110 ? 17.213 7.843 -27.066 1.00 86.81 110 ILE A C 1
ATOM 883 O O . ILE A 1 110 ? 17.203 7.628 -25.851 1.00 86.81 110 ILE A O 1
ATOM 887 N N . ASN A 1 111 ? 17.805 7.017 -27.927 1.00 89.56 111 ASN A N 1
ATOM 888 C CA . ASN A 1 111 ? 18.650 5.925 -27.473 1.00 89.56 111 ASN A CA 1
ATOM 889 C C . ASN A 1 111 ? 20.015 6.470 -27.041 1.00 89.56 111 ASN A C 1
ATOM 891 O O . ASN A 1 111 ? 20.770 6.980 -27.871 1.00 89.56 111 ASN A O 1
ATOM 895 N N . ILE A 1 112 ? 20.360 6.311 -25.767 1.00 91.81 112 ILE A N 1
ATOM 896 C CA . ILE A 1 112 ? 21.705 6.616 -25.278 1.00 91.81 112 ILE A CA 1
ATOM 897 C C . ILE A 1 112 ? 22.471 5.338 -24.955 1.00 91.81 112 ILE A C 1
ATOM 899 O O . ILE A 1 112 ? 21.911 4.290 -24.629 1.00 91.81 112 ILE A O 1
ATOM 903 N N . ARG A 1 113 ? 23.805 5.420 -25.012 1.00 90.38 113 ARG A N 1
ATOM 904 C CA . ARG A 1 113 ? 24.649 4.269 -24.683 1.00 90.38 113 ARG A CA 1
ATOM 905 C C . ARG A 1 113 ? 24.569 3.919 -23.200 1.00 90.38 113 ARG A C 1
ATOM 907 O O . ARG A 1 113 ? 24.601 2.738 -22.894 1.00 90.38 113 ARG A O 1
ATOM 914 N N . THR A 1 114 ? 24.498 4.894 -22.296 1.00 91.38 114 THR A N 1
ATOM 915 C CA . THR A 1 114 ? 24.495 4.695 -20.835 1.00 91.38 114 THR A CA 1
ATOM 916 C C . THR A 1 114 ? 23.753 5.833 -20.145 1.00 91.38 114 THR A C 1
ATOM 918 O O . THR A 1 114 ? 23.889 6.980 -20.568 1.00 91.38 114 THR A O 1
ATOM 921 N N . PHE A 1 115 ? 23.043 5.551 -19.053 1.00 90.75 115 PHE A N 1
ATOM 922 C CA . PHE A 1 115 ? 22.357 6.546 -18.226 1.00 90.75 115 PHE A CA 1
ATOM 923 C C . PHE A 1 115 ? 23.296 7.583 -17.599 1.00 90.75 115 PHE A C 1
ATOM 925 O O . PHE A 1 115 ? 22.843 8.657 -17.208 1.00 90.75 115 PHE A O 1
ATOM 932 N N . ARG A 1 116 ? 24.614 7.338 -17.560 1.00 88.31 116 ARG A N 1
ATOM 933 C CA . ARG A 1 116 ? 25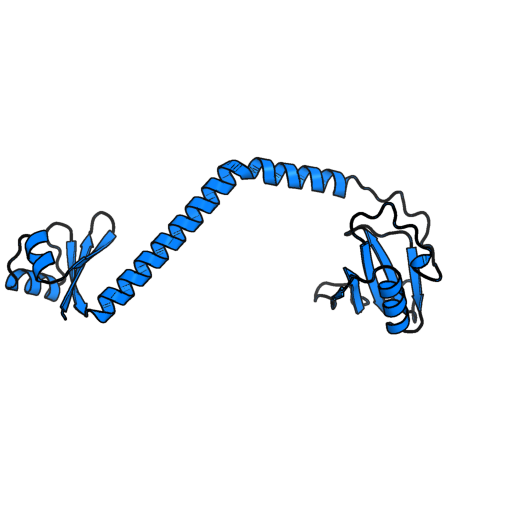.597 8.372 -17.184 1.00 88.31 116 ARG A CA 1
ATOM 934 C C . ARG A 1 116 ? 25.536 9.611 -18.071 1.00 88.31 116 ARG A C 1
ATOM 936 O O . ARG A 1 116 ? 25.806 10.701 -17.584 1.00 88.31 116 ARG A O 1
ATOM 943 N N . ASN A 1 117 ? 25.156 9.435 -19.333 1.00 86.88 117 ASN A N 1
ATOM 944 C CA . ASN A 1 117 ? 25.063 10.521 -20.301 1.00 86.88 117 ASN A CA 1
ATOM 945 C C . ASN A 1 117 ? 23.693 11.213 -20.270 1.00 86.88 117 ASN A C 1
ATOM 947 O O . ASN A 1 117 ? 23.500 12.185 -20.993 1.00 86.88 117 ASN A O 1
ATOM 951 N N . ALA A 1 118 ? 22.742 10.707 -19.477 1.00 84.94 118 ALA A N 1
ATOM 952 C CA . ALA A 1 118 ? 21.453 11.353 -19.301 1.00 84.94 118 ALA A CA 1
ATOM 953 C C . ALA A 1 118 ? 21.605 12.563 -18.373 1.00 84.94 118 ALA A C 1
ATOM 955 O O . ALA A 1 118 ? 22.138 12.441 -17.258 1.00 84.94 118 ALA A O 1
ATOM 956 N N . ASP A 1 119 ? 21.098 13.708 -18.827 1.00 84.50 119 ASP A N 1
ATOM 957 C CA . ASP A 1 119 ? 20.856 14.852 -17.960 1.00 84.50 119 ASP A CA 1
ATOM 958 C C . ASP A 1 119 ? 19.663 14.538 -17.051 1.00 84.50 119 ASP A C 1
ATOM 960 O O . ASP A 1 119 ? 18.556 14.270 -17.513 1.00 84.50 119 ASP A O 1
ATOM 964 N N . THR A 1 120 ? 19.922 14.517 -15.747 1.00 82.06 120 THR A N 1
ATOM 965 C CA . THR A 1 120 ? 18.940 14.198 -14.705 1.00 82.06 120 THR A CA 1
ATOM 966 C C . THR A 1 120 ? 18.699 15.380 -13.769 1.00 82.06 120 THR A C 1
ATOM 968 O O . THR A 1 120 ? 18.082 15.208 -12.724 1.00 82.06 120 THR A O 1
ATOM 971 N N . SER A 1 121 ? 19.208 16.570 -14.105 1.00 81.19 121 SER A N 1
ATOM 972 C CA . SER A 1 121 ? 19.144 17.762 -13.246 1.00 81.19 121 SER A CA 1
ATOM 973 C C . SER A 1 121 ? 17.715 18.246 -12.971 1.00 81.19 121 SER A C 1
ATOM 975 O O . SER A 1 121 ? 17.458 18.819 -11.917 1.00 81.19 121 SER A O 1
ATOM 977 N N . GLY A 1 122 ? 16.781 17.980 -13.889 1.00 77.31 122 GLY A N 1
ATOM 978 C CA . GLY A 1 122 ? 15.365 18.331 -13.757 1.00 77.31 122 GLY A CA 1
ATOM 979 C C . GLY A 1 122 ? 14.461 17.215 -13.228 1.00 77.31 122 GLY A C 1
ATOM 980 O O . GLY A 1 122 ? 13.247 17.406 -13.204 1.00 77.31 122 GLY A O 1
ATOM 981 N N . ILE A 1 123 ? 15.007 16.055 -12.853 1.00 83.38 123 ILE A N 1
ATOM 982 C CA . ILE A 1 123 ? 14.211 14.906 -12.401 1.00 83.38 123 ILE A CA 1
ATOM 983 C C . ILE A 1 123 ? 13.952 15.025 -10.898 1.00 83.38 123 ILE A C 1
ATOM 985 O O . ILE A 1 123 ? 14.891 15.172 -10.118 1.00 83.38 123 ILE A O 1
ATOM 989 N N . THR A 1 124 ? 12.685 14.940 -10.489 1.00 84.56 124 THR A N 1
ATOM 990 C CA . THR A 1 124 ? 12.285 14.983 -9.076 1.00 84.56 124 THR A CA 1
ATOM 991 C C . THR A 1 124 ? 12.501 13.637 -8.391 1.00 84.56 124 THR A C 1
ATOM 993 O O . THR A 1 124 ? 13.096 13.587 -7.316 1.00 84.56 124 THR A O 1
ATOM 996 N N . MET A 1 125 ? 12.050 12.544 -9.008 1.00 86.19 125 MET A N 1
ATOM 997 C CA . MET A 1 125 ? 12.260 11.186 -8.511 1.00 86.19 125 MET A CA 1
ATOM 998 C C . MET A 1 125 ? 12.480 10.246 -9.700 1.00 86.19 125 MET A C 1
ATOM 1000 O O . MET A 1 125 ? 11.520 9.935 -10.409 1.00 86.19 125 MET A O 1
ATOM 1004 N N . PRO A 1 126 ? 13.728 9.818 -9.968 1.00 90.06 126 PRO A N 1
ATOM 1005 C CA . PRO A 1 126 ? 13.992 8.928 -11.085 1.00 90.06 126 PRO A CA 1
ATOM 1006 C C . PRO A 1 126 ? 13.327 7.575 -10.831 1.00 90.06 126 PRO A C 1
ATOM 1008 O O . PRO A 1 126 ? 13.432 7.035 -9.736 1.00 90.06 126 PRO A O 1
ATOM 1011 N N . CYS A 1 127 ? 12.706 7.016 -11.862 1.00 93.25 127 CYS A N 1
ATOM 1012 C CA . CYS A 1 127 ? 12.246 5.631 -11.900 1.00 93.25 127 CYS A CA 1
ATOM 1013 C C . CYS A 1 127 ? 12.747 5.005 -13.207 1.00 93.25 127 CYS A C 1
ATOM 1015 O O . CYS A 1 127 ? 12.671 5.639 -14.260 1.00 93.25 127 CYS A O 1
ATOM 1017 N N . VAL A 1 128 ? 13.259 3.774 -13.186 1.00 95.25 128 VAL A N 1
ATOM 1018 C CA . VAL A 1 128 ? 13.697 3.082 -14.412 1.00 95.25 128 VAL A CA 1
ATOM 1019 C C . VAL A 1 128 ? 12.913 1.794 -14.585 1.00 95.25 128 VAL A C 1
ATOM 1021 O O . VAL A 1 128 ? 13.041 0.883 -13.778 1.00 95.25 128 VAL A O 1
ATOM 1024 N N . THR A 1 129 ? 12.131 1.695 -15.658 1.00 95.75 129 THR A N 1
ATOM 1025 C CA . THR A 1 129 ? 11.385 0.467 -15.979 1.00 95.75 129 THR A CA 1
ATOM 1026 C C . THR A 1 129 ? 12.113 -0.310 -17.064 1.00 95.75 129 THR A C 1
ATOM 1028 O O . THR A 1 129 ? 12.472 0.260 -18.102 1.00 95.75 129 THR A O 1
ATOM 1031 N N . VAL A 1 130 ? 12.338 -1.600 -16.826 1.00 96.81 130 VAL A N 1
ATOM 1032 C CA . VAL A 1 130 ? 13.032 -2.511 -17.737 1.00 96.81 130 VAL A CA 1
ATOM 1033 C C . VAL A 1 130 ? 12.021 -3.417 -18.427 1.00 96.81 130 VAL A C 1
ATOM 1035 O O . VAL A 1 130 ? 11.269 -4.134 -17.774 1.00 96.81 130 VAL A O 1
ATOM 1038 N N . TYR A 1 131 ? 12.051 -3.417 -19.755 1.00 96.50 131 TYR A N 1
ATOM 1039 C CA . TYR A 1 131 ? 11.177 -4.195 -20.621 1.00 96.50 131 TYR A CA 1
ATOM 1040 C C . TYR A 1 131 ? 11.970 -5.293 -21.340 1.00 96.50 131 TYR A C 1
ATOM 1042 O O . TYR A 1 131 ? 13.070 -5.041 -21.840 1.00 96.50 131 TYR A O 1
ATOM 1050 N N . ALA A 1 132 ? 11.400 -6.490 -21.441 1.00 96.75 132 ALA A N 1
ATOM 1051 C CA . ALA A 1 132 ? 11.870 -7.599 -22.257 1.00 96.75 132 ALA A CA 1
ATOM 1052 C C . ALA A 1 132 ? 11.114 -7.632 -23.583 1.00 96.75 132 ALA A C 1
ATOM 1054 O O . ALA A 1 132 ? 9.929 -7.942 -23.622 1.00 96.75 132 ALA A O 1
ATOM 1055 N N . SER A 1 133 ? 11.823 -7.369 -24.681 1.00 95.12 133 SER A N 1
ATOM 1056 C CA . SER A 1 133 ? 11.286 -7.436 -26.041 1.00 95.12 133 SER A CA 1
ATOM 1057 C C . SER A 1 133 ? 9.952 -6.684 -26.220 1.00 95.12 133 SER A C 1
ATOM 1059 O O . SER A 1 133 ? 8.997 -7.285 -26.719 1.00 95.12 133 SER A O 1
ATOM 1061 N N . PRO A 1 134 ? 9.860 -5.394 -25.834 1.00 93.88 134 PRO A N 1
ATOM 1062 C CA . PRO A 1 134 ? 8.637 -4.625 -26.041 1.00 93.88 134 PRO A CA 1
ATOM 1063 C C . PRO A 1 134 ? 8.335 -4.482 -27.541 1.00 93.88 134 PRO A C 1
ATOM 1065 O O . PRO A 1 134 ? 9.234 -4.585 -28.382 1.00 93.88 134 PRO A O 1
ATOM 1068 N N . SER A 1 135 ? 7.072 -4.223 -27.886 1.00 89.81 135 SER A N 1
ATOM 1069 C CA . SER A 1 135 ? 6.585 -4.202 -29.276 1.00 89.81 135 SER A CA 1
ATOM 1070 C C . SER A 1 135 ? 7.343 -3.247 -30.210 1.00 89.81 135 SER A C 1
ATOM 1072 O O . SER A 1 135 ? 7.432 -3.502 -31.408 1.00 89.81 135 SER A O 1
ATOM 1074 N N . ASP A 1 136 ? 7.897 -2.156 -29.681 1.00 88.31 136 ASP A N 1
ATOM 1075 C CA . ASP A 1 136 ? 8.687 -1.162 -30.417 1.00 88.31 136 ASP A CA 1
ATOM 1076 C C . ASP A 1 136 ? 10.165 -1.560 -30.603 1.00 88.31 136 ASP A C 1
ATOM 1078 O O . ASP A 1 136 ? 10.825 -1.088 -31.530 1.00 88.31 136 ASP A O 1
ATOM 1082 N N . TYR A 1 137 ? 10.685 -2.471 -29.774 1.00 89.94 137 TYR A N 1
ATOM 1083 C CA . TYR A 1 137 ? 12.055 -2.985 -29.850 1.00 89.94 137 TYR A CA 1
ATOM 1084 C C . TYR A 1 137 ? 12.108 -4.509 -29.635 1.00 89.94 137 TYR A C 1
ATOM 1086 O O . TYR A 1 137 ? 12.658 -4.985 -28.632 1.00 89.94 137 TYR A O 1
ATOM 1094 N N . PRO A 1 138 ? 11.603 -5.303 -30.595 1.00 92.25 138 PRO A N 1
ATOM 1095 C CA . PRO A 1 138 ? 11.577 -6.755 -30.470 1.00 92.25 138 PRO A CA 1
ATOM 1096 C C . PRO A 1 138 ? 12.994 -7.342 -30.365 1.00 92.25 138 PRO A C 1
ATOM 1098 O O . PRO A 1 138 ? 13.917 -6.936 -31.077 1.00 92.25 138 PRO A O 1
ATOM 1101 N N . GLY A 1 139 ? 13.170 -8.313 -29.466 1.00 93.69 139 GLY A N 1
ATOM 1102 C CA . GLY A 1 139 ? 14.441 -9.011 -29.233 1.00 93.69 139 GLY A CA 1
ATOM 1103 C C . GLY A 1 139 ? 15.495 -8.219 -28.447 1.00 93.69 139 GLY A C 1
ATOM 1104 O O . GLY A 1 139 ? 16.651 -8.648 -28.370 1.00 93.69 139 GLY A O 1
ATOM 1105 N N . TRP A 1 140 ? 15.128 -7.071 -27.873 1.00 95.31 140 TRP A N 1
ATOM 1106 C CA . TRP A 1 140 ? 15.998 -6.260 -27.023 1.00 95.31 140 TRP A CA 1
ATOM 1107 C C . TRP A 1 140 ? 15.440 -6.133 -25.615 1.00 95.31 140 TRP A C 1
ATOM 1109 O O . TRP A 1 140 ? 14.229 -6.111 -25.419 1.00 95.31 140 TRP A O 1
ATOM 1119 N N . TYR A 1 141 ? 16.334 -5.960 -24.645 1.00 96.62 141 TYR A N 1
ATOM 1120 C CA . TYR A 1 141 ? 15.944 -5.402 -23.361 1.00 96.62 141 TYR A CA 1
ATOM 1121 C C . TYR A 1 141 ? 16.066 -3.887 -23.421 1.00 96.62 141 TYR A C 1
ATOM 1123 O O . TYR A 1 141 ? 17.085 -3.361 -23.885 1.00 96.62 141 TYR A O 1
ATOM 1131 N N . VAL A 1 142 ? 15.030 -3.193 -22.965 1.00 96.06 142 VAL A N 1
ATOM 1132 C CA . VAL A 1 142 ? 14.933 -1.734 -23.031 1.00 96.06 142 VAL A CA 1
ATOM 1133 C C . VAL A 1 142 ? 14.705 -1.198 -21.634 1.00 96.06 142 VAL A C 1
ATOM 1135 O O . VAL A 1 142 ? 13.755 -1.603 -20.980 1.00 96.06 142 VAL A O 1
ATOM 1138 N N . ALA A 1 143 ? 15.544 -0.274 -21.178 1.00 96.06 143 ALA A N 1
ATOM 1139 C CA . ALA A 1 143 ? 15.294 0.438 -19.930 1.00 96.06 143 ALA A CA 1
ATOM 1140 C C . ALA A 1 143 ? 14.923 1.879 -20.243 1.00 96.06 143 ALA A C 1
ATOM 1142 O O . ALA A 1 143 ? 15.703 2.587 -20.887 1.00 96.06 143 ALA A O 1
ATOM 1143 N N . ARG A 1 144 ? 13.740 2.296 -19.801 1.00 94.25 144 ARG A N 1
ATOM 1144 C CA . ARG A 1 144 ? 13.220 3.651 -19.994 1.00 94.25 144 ARG A CA 1
ATOM 1145 C C . ARG A 1 144 ? 13.269 4.405 -18.675 1.00 94.25 144 ARG A C 1
ATOM 1147 O O . ARG A 1 144 ? 12.916 3.848 -17.636 1.00 94.25 144 ARG A O 1
ATOM 1154 N N . LEU A 1 145 ? 13.734 5.649 -18.734 1.00 92.19 145 LEU A N 1
ATOM 1155 C CA . LEU A 1 145 ? 13.782 6.541 -17.582 1.00 92.19 145 LEU A CA 1
ATOM 1156 C C . LEU A 1 145 ? 12.454 7.291 -17.459 1.00 92.19 145 LEU A C 1
ATOM 1158 O O . LEU A 1 145 ? 11.895 7.744 -18.454 1.00 92.19 145 LEU A O 1
ATOM 1162 N N . PHE A 1 146 ? 11.980 7.439 -16.234 1.00 90.00 146 PHE A N 1
ATOM 1163 C CA . PHE A 1 146 ? 10.788 8.184 -15.867 1.00 90.00 146 PHE A CA 1
ATOM 1164 C C . PHE A 1 146 ? 11.136 9.159 -14.743 1.00 90.00 146 PHE A C 1
ATOM 1166 O O . PHE A 1 146 ? 12.045 8.908 -13.948 1.00 90.00 146 PHE A O 1
ATOM 1173 N N . ASP A 1 147 ? 10.398 10.260 -14.676 1.00 88.00 147 ASP A N 1
ATOM 1174 C CA . ASP A 1 147 ? 10.317 11.104 -13.487 1.00 88.00 147 ASP A CA 1
ATOM 1175 C C . ASP A 1 147 ? 8.955 10.853 -12.842 1.00 88.00 147 ASP A C 1
ATOM 1177 O O . ASP A 1 147 ? 7.921 11.259 -13.383 1.00 88.00 147 ASP A O 1
ATOM 1181 N N . LEU A 1 148 ? 8.940 10.118 -11.729 1.00 82.38 148 LEU A N 1
ATOM 1182 C CA . LEU A 1 148 ? 7.725 9.555 -11.139 1.00 82.38 148 LEU A CA 1
ATOM 1183 C C . LEU A 1 148 ? 6.966 8.674 -12.153 1.00 82.38 148 LEU A C 1
ATOM 1185 O O . LEU A 1 148 ? 7.396 7.562 -12.447 1.00 82.38 148 LEU A O 1
ATOM 1189 N N . GLY A 1 149 ? 5.835 9.166 -12.671 1.00 78.75 149 GLY A N 1
ATOM 1190 C CA . GLY A 1 149 ? 5.002 8.497 -13.678 1.00 78.75 149 GLY A CA 1
ATOM 1191 C C . GLY A 1 149 ? 5.136 9.082 -15.085 1.00 78.75 149 GLY A C 1
ATOM 1192 O O . GLY A 1 149 ? 4.472 8.609 -16.004 1.00 78.75 149 GLY A O 1
ATOM 1193 N N . HIS A 1 150 ? 5.966 10.112 -15.268 1.00 81.62 150 HIS A N 1
ATOM 1194 C CA . HIS A 1 150 ? 6.112 10.796 -16.550 1.00 81.62 150 HIS A CA 1
ATOM 1195 C C . HIS A 1 150 ? 7.283 10.210 -17.342 1.00 81.62 150 HIS A C 1
ATOM 1197 O O . HIS A 1 150 ? 8.403 10.178 -16.823 1.00 81.62 150 HIS A O 1
ATOM 1203 N N . PRO A 1 151 ? 7.065 9.746 -18.586 1.00 81.38 151 PRO A N 1
ATOM 1204 C CA . PRO A 1 151 ? 8.133 9.184 -19.399 1.00 81.38 151 PRO A CA 1
ATOM 1205 C C . PRO A 1 151 ? 9.148 10.262 -19.768 1.00 81.38 151 PRO A C 1
ATOM 1207 O O . PRO A 1 151 ? 8.798 11.328 -20.277 1.00 81.38 151 PRO A O 1
ATOM 1210 N N . PHE A 1 152 ? 10.421 9.960 -19.543 1.00 84.56 152 PHE A N 1
ATOM 1211 C CA . PHE A 1 152 ? 11.520 10.733 -20.095 1.00 84.56 152 PHE A CA 1
ATOM 1212 C C . PHE A 1 152 ? 11.810 10.239 -21.515 1.00 84.56 152 PHE A C 1
ATOM 1214 O O . PHE A 1 152 ? 11.621 9.068 -21.836 1.00 84.56 152 PHE A O 1
ATOM 1221 N N . ASN A 1 153 ? 12.331 11.110 -22.373 1.00 82.62 153 ASN A N 1
ATOM 1222 C CA . ASN A 1 153 ? 12.641 10.785 -23.769 1.00 82.62 153 ASN A CA 1
ATOM 1223 C C . ASN A 1 153 ? 13.914 9.944 -23.948 1.00 82.62 153 ASN A C 1
ATOM 1225 O O . ASN A 1 153 ? 14.506 9.940 -25.022 1.00 82.62 153 ASN A O 1
ATOM 1229 N N . VAL A 1 154 ? 14.389 9.290 -22.892 1.00 88.69 154 VAL A N 1
ATOM 1230 C CA . VAL A 1 154 ? 15.683 8.618 -22.854 1.00 88.69 154 VAL A CA 1
ATOM 1231 C C . VAL A 1 154 ? 15.485 7.153 -22.518 1.00 88.69 154 VAL A C 1
ATOM 1233 O O . VAL A 1 154 ? 14.883 6.800 -21.502 1.00 88.69 154 VAL A O 1
ATOM 1236 N N . HIS A 1 155 ? 16.091 6.297 -23.333 1.00 92.81 155 HIS A N 1
ATOM 1237 C CA . HIS A 1 155 ? 16.164 4.875 -23.051 1.00 92.81 155 HIS A CA 1
ATOM 1238 C C . HIS A 1 155 ? 17.540 4.302 -23.401 1.00 92.81 155 HIS A C 1
ATOM 1240 O O . HIS A 1 155 ? 18.274 4.824 -24.245 1.00 92.81 155 HIS A O 1
ATOM 1246 N N . ILE A 1 156 ? 17.880 3.180 -22.773 1.00 95.00 156 ILE A N 1
ATOM 1247 C CA . ILE A 1 156 ? 19.025 2.350 -23.159 1.00 95.00 156 ILE A CA 1
ATOM 1248 C C . ILE A 1 156 ? 18.528 1.002 -23.672 1.00 95.00 156 ILE A C 1
ATOM 1250 O O . ILE A 1 156 ? 17.473 0.520 -23.262 1.00 95.00 156 ILE A O 1
ATOM 1254 N N . ARG A 1 157 ? 19.302 0.374 -24.562 1.00 94.88 157 ARG A N 1
ATOM 1255 C CA . ARG A 1 157 ? 19.040 -0.991 -25.042 1.00 94.88 157 ARG A CA 1
ATOM 1256 C C . ARG A 1 157 ? 20.235 -1.891 -24.796 1.00 94.88 157 ARG A C 1
ATOM 1258 O O . ARG A 1 157 ? 21.381 -1.449 -24.943 1.00 94.88 157 ARG A O 1
ATOM 1265 N N . ARG A 1 158 ? 19.963 -3.143 -24.438 1.00 95.50 158 ARG A N 1
ATOM 1266 C CA . ARG A 1 158 ? 20.964 -4.176 -24.150 1.00 95.50 158 ARG A CA 1
ATOM 1267 C C . ARG A 1 158 ? 20.499 -5.553 -24.581 1.00 95.50 158 ARG A C 1
ATOM 1269 O O . ARG A 1 158 ? 19.323 -5.763 -24.879 1.00 95.50 158 ARG A O 1
ATOM 1276 N N . ARG A 1 159 ? 21.453 -6.481 -24.639 1.00 94.31 159 ARG A N 1
ATOM 1277 C CA . ARG A 1 159 ? 21.171 -7.880 -24.969 1.00 94.31 159 ARG A CA 1
ATOM 1278 C C . ARG A 1 159 ? 20.732 -8.674 -23.748 1.00 94.31 159 ARG A C 1
ATOM 1280 O O . ARG A 1 159 ? 20.025 -9.659 -23.922 1.00 94.31 159 ARG A O 1
ATOM 1287 N N . THR A 1 160 ? 21.095 -8.228 -22.547 1.00 95.62 160 THR A N 1
ATOM 1288 C CA . THR A 1 160 ? 20.694 -8.873 -21.295 1.00 95.62 160 THR A CA 1
ATOM 1289 C C . THR A 1 160 ? 20.193 -7.861 -20.265 1.00 95.62 160 THR A C 1
ATOM 1291 O O . THR A 1 160 ? 20.493 -6.664 -20.341 1.00 95.62 160 THR A O 1
ATOM 1294 N N . VAL A 1 161 ? 19.426 -8.347 -19.286 1.00 95.56 161 VAL A N 1
ATOM 1295 C CA . VAL A 1 161 ? 18.920 -7.535 -18.167 1.00 95.56 161 VAL A CA 1
ATOM 1296 C C . VAL A 1 161 ? 20.075 -7.104 -17.265 1.00 95.56 161 VAL A C 1
ATOM 1298 O O . VAL A 1 161 ? 20.115 -5.975 -16.791 1.00 95.56 161 VAL A O 1
ATOM 1301 N N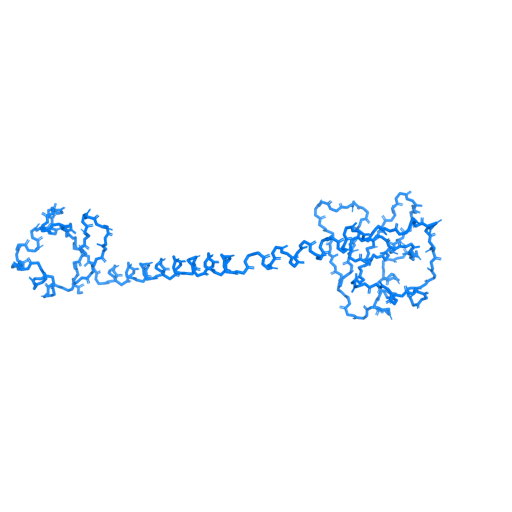 . GLU A 1 162 ? 21.074 -7.960 -17.070 1.00 96.00 162 GLU A N 1
ATOM 1302 C CA . GLU A 1 162 ? 22.219 -7.708 -16.192 1.00 96.00 162 GLU A CA 1
ATOM 1303 C C . GLU A 1 162 ? 23.032 -6.489 -16.648 1.00 96.00 162 GLU A C 1
ATOM 1305 O O . GLU A 1 162 ? 23.478 -5.688 -15.824 1.00 96.00 162 GLU A O 1
ATOM 1310 N N . GLU A 1 163 ? 23.182 -6.304 -17.963 1.00 95.12 163 GLU A N 1
ATOM 1311 C CA . GLU A 1 163 ? 23.842 -5.129 -18.535 1.00 95.12 163 GLU A CA 1
ATOM 1312 C C . GLU A 1 163 ? 23.080 -3.832 -18.234 1.00 95.12 163 GLU A C 1
ATOM 1314 O O . GLU A 1 163 ? 23.706 -2.784 -18.048 1.00 95.12 163 GLU A O 1
ATOM 1319 N N . ILE A 1 164 ? 21.746 -3.899 -18.183 1.00 96.25 164 ILE A N 1
ATOM 1320 C CA . ILE A 1 164 ? 20.877 -2.783 -17.798 1.00 96.25 164 ILE A CA 1
ATOM 1321 C C . ILE A 1 164 ? 21.020 -2.501 -16.308 1.00 96.25 164 ILE A C 1
ATOM 1323 O O . ILE A 1 164 ? 21.311 -1.363 -15.945 1.00 96.25 164 ILE A O 1
ATOM 1327 N N . ARG A 1 165 ? 20.903 -3.523 -15.451 1.00 96.75 165 ARG A N 1
ATOM 1328 C CA . ARG A 1 165 ? 21.054 -3.387 -13.991 1.00 96.75 165 ARG A CA 1
ATOM 1329 C C . ARG A 1 165 ? 22.379 -2.728 -13.623 1.00 96.75 165 ARG A C 1
ATOM 1331 O O . ARG A 1 165 ? 22.415 -1.792 -12.830 1.00 96.75 165 ARG A O 1
ATOM 1338 N N . ALA A 1 166 ? 23.470 -3.161 -14.255 1.00 95.38 166 ALA A N 1
ATOM 1339 C CA . ALA A 1 16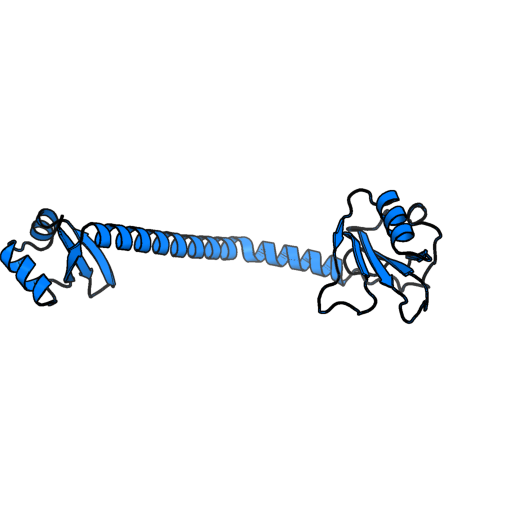6 ? 24.788 -2.576 -14.036 1.00 95.38 166 ALA A CA 1
ATOM 1340 C C . ALA A 1 166 ? 24.861 -1.096 -14.452 1.00 95.38 166 ALA A C 1
ATOM 1342 O O . ALA A 1 166 ? 25.621 -0.330 -13.861 1.00 95.38 166 ALA A O 1
ATOM 1343 N N . ASP A 1 167 ? 24.105 -0.682 -15.470 1.00 95.12 167 ASP A N 1
ATOM 1344 C CA . ASP A 1 167 ? 24.044 0.712 -15.909 1.00 95.12 167 ASP A CA 1
ATOM 1345 C C . ASP A 1 167 ? 23.187 1.577 -14.974 1.00 95.12 167 ASP A C 1
ATOM 1347 O O . ASP A 1 167 ? 23.609 2.680 -14.620 1.00 95.12 167 ASP A O 1
ATOM 1351 N N . ILE A 1 168 ? 22.053 1.038 -14.507 1.00 94.81 168 ILE A N 1
ATOM 1352 C CA . ILE A 1 168 ? 21.181 1.668 -13.507 1.00 94.81 168 ILE A CA 1
ATOM 1353 C C . ILE A 1 168 ? 21.967 1.909 -12.219 1.00 94.81 168 ILE A C 1
ATOM 1355 O O . ILE A 1 168 ? 22.117 3.059 -11.824 1.00 94.81 168 ILE A O 1
ATOM 1359 N N . ILE A 1 169 ? 22.579 0.875 -11.631 1.00 95.12 169 ILE A N 1
ATOM 1360 C CA . ILE A 1 169 ? 23.367 0.983 -10.387 1.00 95.12 169 ILE A CA 1
ATOM 1361 C C . ILE A 1 169 ? 24.505 2.005 -10.528 1.00 95.12 169 ILE A C 1
ATOM 1363 O O . ILE A 1 169 ? 24.808 2.755 -9.601 1.00 95.12 169 ILE A O 1
ATOM 1367 N N . ARG A 1 170 ? 25.144 2.079 -11.704 1.00 93.31 170 ARG A N 1
ATOM 1368 C CA . ARG A 1 170 ? 26.232 3.037 -11.959 1.00 93.31 170 ARG A CA 1
ATOM 1369 C C . ARG A 1 170 ? 25.783 4.496 -11.979 1.00 93.31 170 ARG A C 1
ATOM 1371 O O . ARG A 1 170 ? 26.636 5.355 -11.748 1.00 93.31 170 ARG A O 1
ATOM 1378 N N . LYS A 1 171 ? 24.531 4.786 -12.340 1.00 93.25 171 LYS A N 1
ATOM 1379 C CA . LYS A 1 171 ? 23.967 6.147 -12.359 1.00 93.25 171 LYS A CA 1
ATOM 1380 C C . LYS A 1 171 ? 23.181 6.452 -11.079 1.00 93.25 171 LYS A C 1
ATOM 1382 O O . LYS A 1 171 ? 23.253 7.575 -10.592 1.00 93.25 171 LYS A O 1
ATOM 1387 N N . PHE A 1 172 ? 22.486 5.458 -10.537 1.00 92.25 172 PHE A N 1
ATOM 1388 C CA . PHE A 1 172 ? 21.566 5.548 -9.410 1.00 92.25 172 PHE A CA 1
ATOM 1389 C C . PHE A 1 172 ? 21.885 4.448 -8.373 1.00 92.25 172 PHE A C 1
ATOM 1391 O O . PHE A 1 172 ? 21.171 3.452 -8.272 1.00 92.25 172 PHE A O 1
ATOM 1398 N N . PRO A 1 173 ? 22.969 4.590 -7.589 1.00 89.31 173 PRO A N 1
ATOM 1399 C CA . PRO A 1 173 ? 23.472 3.518 -6.721 1.00 89.31 173 PRO A CA 1
ATOM 1400 C C . PRO A 1 173 ? 22.546 3.132 -5.555 1.00 89.31 173 PRO A C 1
ATOM 1402 O O . PRO A 1 173 ? 22.792 2.118 -4.910 1.00 89.31 173 PRO A O 1
ATOM 1405 N N . GLY A 1 174 ? 21.517 3.934 -5.263 1.00 89.31 174 GLY A N 1
ATOM 1406 C CA . GLY A 1 174 ? 20.549 3.679 -4.191 1.00 89.31 174 GLY A CA 1
ATOM 1407 C C . GLY A 1 174 ? 19.225 3.065 -4.646 1.00 89.31 174 GLY A C 1
ATOM 1408 O O . GLY A 1 174 ? 18.398 2.776 -3.789 1.00 89.31 174 GLY A O 1
ATOM 1409 N N . MET A 1 175 ? 19.015 2.886 -5.955 1.00 93.81 175 MET A N 1
ATOM 1410 C CA . MET A 1 175 ? 17.771 2.310 -6.463 1.00 93.81 175 MET A CA 1
ATOM 1411 C C . MET A 1 175 ? 17.693 0.811 -6.192 1.00 93.81 175 MET A C 1
ATOM 1413 O O . MET A 1 175 ? 18.701 0.100 -6.263 1.00 93.81 175 MET A O 1
ATOM 1417 N N . ILE A 1 176 ? 16.478 0.327 -5.955 1.00 94.69 176 ILE A N 1
ATOM 1418 C CA . ILE A 1 176 ? 16.196 -1.083 -5.675 1.00 94.69 176 ILE A CA 1
ATOM 1419 C C . ILE A 1 176 ? 15.238 -1.622 -6.749 1.00 94.69 176 ILE A C 1
ATOM 1421 O O . ILE A 1 176 ? 14.276 -0.935 -7.094 1.00 94.69 176 ILE A O 1
ATOM 1425 N N . PRO A 1 177 ? 15.466 -2.836 -7.288 1.00 95.88 177 PRO A N 1
ATOM 1426 C CA . PRO A 1 177 ? 14.547 -3.448 -8.237 1.00 95.88 177 PRO A CA 1
ATOM 1427 C C . PRO A 1 177 ? 13.294 -3.981 -7.540 1.00 95.88 177 PRO A C 1
ATOM 1429 O O . PRO A 1 177 ? 13.371 -4.701 -6.543 1.00 95.88 177 PRO A O 1
ATOM 1432 N N . PHE A 1 178 ? 12.148 -3.710 -8.144 1.00 95.00 178 PHE A N 1
ATOM 1433 C CA . PHE A 1 178 ? 10.852 -4.283 -7.817 1.00 95.00 178 PHE A CA 1
ATOM 1434 C C . PHE A 1 178 ? 10.399 -5.187 -8.961 1.00 95.00 178 PHE A C 1
ATOM 1436 O O . PHE A 1 178 ? 10.523 -4.830 -10.133 1.00 95.00 178 PHE A O 1
ATOM 1443 N N . ALA A 1 179 ? 9.880 -6.364 -8.615 1.00 94.06 179 ALA A N 1
ATOM 1444 C CA . ALA A 1 179 ? 9.252 -7.261 -9.577 1.00 94.06 179 ALA A CA 1
ATOM 1445 C C . ALA A 1 179 ? 7.935 -6.654 -10.107 1.00 94.06 179 ALA A C 1
ATOM 1447 O O . ALA A 1 179 ? 7.300 -5.888 -9.376 1.00 94.06 179 ALA A O 1
ATOM 1448 N N . PRO A 1 180 ? 7.514 -7.003 -11.336 1.00 93.88 180 PRO A N 1
ATOM 1449 C CA . PRO A 1 180 ? 6.265 -6.525 -11.914 1.00 93.88 180 PRO A CA 1
ATOM 1450 C C . PRO A 1 180 ? 5.064 -6.982 -11.082 1.00 93.88 180 PRO A C 1
ATOM 1452 O O . PRO A 1 180 ? 5.029 -8.101 -10.556 1.00 93.88 180 PRO A O 1
ATOM 1455 N N . GLY A 1 181 ? 4.075 -6.103 -10.973 1.00 89.81 181 GLY A N 1
ATOM 1456 C CA . GLY A 1 181 ? 2.757 -6.403 -10.435 1.00 89.81 181 GLY A CA 1
ATOM 1457 C C . GLY A 1 181 ? 1.899 -7.211 -11.412 1.00 89.81 181 GLY A C 1
ATOM 1458 O O . GLY A 1 181 ? 2.229 -7.375 -12.582 1.00 89.81 181 GLY A O 1
ATOM 1459 N N . ALA A 1 182 ? 0.760 -7.710 -10.929 1.00 89.06 182 ALA A N 1
ATOM 1460 C CA . ALA A 1 182 ? -0.167 -8.499 -11.746 1.00 89.06 182 ALA A CA 1
ATOM 1461 C C . ALA A 1 182 ? -0.840 -7.688 -12.872 1.00 89.06 182 ALA A C 1
ATOM 1463 O O . ALA A 1 182 ? -1.217 -8.266 -13.887 1.00 89.06 182 ALA A O 1
ATOM 1464 N N . ASP A 1 183 ? -0.976 -6.374 -12.679 1.00 92.12 183 ASP A N 1
ATOM 1465 C CA . ASP A 1 183 ? -1.631 -5.451 -13.613 1.00 92.12 183 ASP A CA 1
ATOM 1466 C C . ASP A 1 183 ? -0.632 -4.691 -14.512 1.00 92.12 183 ASP A C 1
ATOM 1468 O O . ASP A 1 183 ? -1.041 -3.848 -15.312 1.00 92.12 183 ASP A O 1
ATOM 1472 N N . ASP A 1 184 ? 0.671 -4.960 -14.376 1.00 88.12 184 ASP A N 1
ATOM 1473 C CA . ASP A 1 184 ? 1.715 -4.319 -15.182 1.00 88.12 184 ASP A CA 1
ATOM 1474 C C . ASP A 1 184 ? 1.744 -4.878 -16.620 1.00 88.12 184 ASP A C 1
ATOM 1476 O O . ASP A 1 184 ? 1.258 -5.976 -16.902 1.00 88.12 184 ASP A O 1
ATOM 1480 N N . ASP A 1 185 ? 2.343 -4.128 -17.555 1.00 88.88 185 ASP A N 1
ATOM 1481 C CA . ASP A 1 185 ? 2.550 -4.605 -18.929 1.00 88.88 185 ASP A CA 1
ATOM 1482 C C . ASP A 1 185 ? 3.376 -5.901 -18.933 1.00 88.88 185 ASP A C 1
ATOM 1484 O O . ASP A 1 185 ? 4.409 -5.999 -18.270 1.00 88.88 185 ASP A O 1
ATOM 1488 N N . SER A 1 186 ? 2.949 -6.886 -19.728 1.00 92.31 186 SER A N 1
ATOM 1489 C CA . SER A 1 186 ? 3.549 -8.225 -19.767 1.00 92.31 186 SER A CA 1
ATOM 1490 C C . SER A 1 186 ? 5.028 -8.253 -20.157 1.00 92.31 186 SER A C 1
ATOM 1492 O O . SER A 1 186 ? 5.699 -9.260 -19.936 1.00 92.31 186 SER A O 1
ATOM 1494 N N . HIS A 1 187 ? 5.539 -7.187 -20.777 1.00 94.44 187 HIS A N 1
ATOM 1495 C CA . HIS A 1 187 ? 6.947 -7.069 -21.139 1.00 94.44 187 HIS A CA 1
ATOM 1496 C C . HIS A 1 187 ? 7.795 -6.500 -19.998 1.00 94.44 187 HIS A C 1
ATOM 1498 O O . HIS A 1 187 ? 9.017 -6.536 -20.104 1.00 94.44 187 HIS A O 1
ATOM 1504 N N . ILE A 1 188 ? 7.209 -5.964 -18.925 1.00 95.69 188 ILE A N 1
ATOM 1505 C CA . ILE A 1 188 ? 7.972 -5.418 -17.798 1.00 95.69 188 ILE A CA 1
ATOM 1506 C C . ILE A 1 188 ? 8.620 -6.563 -17.019 1.00 95.69 188 ILE A C 1
ATOM 1508 O O . ILE A 1 188 ? 7.970 -7.507 -16.581 1.00 95.69 188 ILE A O 1
ATOM 1512 N N . VAL A 1 189 ? 9.935 -6.458 -16.841 1.00 96.06 189 VAL A N 1
ATOM 1513 C CA . VAL A 1 189 ? 10.745 -7.410 -16.070 1.00 96.06 189 VAL A CA 1
ATOM 1514 C C . VAL A 1 189 ? 10.951 -6.921 -14.648 1.00 96.06 189 VAL A C 1
ATOM 1516 O O . VAL A 1 189 ? 10.965 -7.723 -13.720 1.00 96.06 189 VAL A O 1
ATOM 1519 N N . GLU A 1 190 ? 11.181 -5.619 -14.489 1.00 96.44 190 GLU A N 1
ATOM 1520 C CA . GLU A 1 190 ? 11.440 -4.982 -13.203 1.00 96.44 190 GLU A CA 1
ATOM 1521 C C . GLU A 1 190 ? 11.378 -3.459 -13.320 1.00 96.44 190 GLU A C 1
ATOM 1523 O O . GLU A 1 190 ? 11.653 -2.882 -14.378 1.00 96.44 190 GLU A O 1
ATOM 1528 N N . THR A 1 191 ? 11.094 -2.817 -12.193 1.00 95.81 191 THR A N 1
ATOM 1529 C CA . THR A 1 191 ? 11.097 -1.361 -12.049 1.00 95.81 191 THR A CA 1
ATOM 1530 C C . THR A 1 191 ? 12.018 -0.965 -10.906 1.00 95.81 191 THR A C 1
ATOM 1532 O O . THR A 1 191 ? 11.943 -1.528 -9.822 1.00 95.81 191 THR A O 1
ATOM 1535 N N . TRP A 1 192 ? 12.897 0.001 -11.142 1.00 96.31 192 TRP A N 1
ATOM 1536 C CA . TRP A 1 192 ? 13.867 0.508 -10.177 1.00 96.31 192 TRP A CA 1
ATOM 1537 C C . TRP A 1 192 ? 13.421 1.873 -9.659 1.00 96.31 192 TRP A C 1
ATOM 1539 O O . TRP A 1 192 ? 13.137 2.760 -10.470 1.00 96.31 192 TRP A O 1
ATOM 1549 N N . VAL A 1 193 ? 13.384 2.026 -8.332 1.00 91.50 193 VAL A N 1
ATOM 1550 C CA . VAL A 1 193 ? 13.021 3.257 -7.601 1.00 91.50 193 VAL A CA 1
ATOM 1551 C C . VAL A 1 193 ? 14.029 3.500 -6.485 1.00 91.50 193 VAL A C 1
ATOM 1553 O O . VAL A 1 193 ? 14.518 2.494 -5.917 1.00 91.50 193 VAL A O 1
#

Sequence (193 aa):
MLYYRLNDVKNGSVRFMKPSEARIFLNLEDEALKAYADMGEQFGGYVISRITAQQAEREREALEAERMRKAAVSRRREYIAKHGASIWCGYLLFAAEFLNRMPAAVSSDINIRTFRNADTSGITMPCVTVYASPSDYPGWYVARLFDLGHPFNVHIRRRTVEEIRADIIRKFPGMIPFAPGADDDSHIVETWV